Protein AF-A0A645A2D8-F1 (afdb_monomer)

Structure (mmCIF, N/CA/C/O backbone):
data_AF-A0A645A2D8-F1
#
_entry.id   AF-A0A645A2D8-F1
#
loop_
_atom_site.group_PDB
_atom_site.id
_atom_site.type_symbol
_atom_site.label_atom_id
_atom_site.label_alt_id
_atom_site.label_comp_id
_atom_site.label_asym_id
_atom_site.label_entity_id
_atom_site.label_seq_id
_atom_site.pdbx_PDB_ins_code
_atom_site.Cartn_x
_atom_site.Cartn_y
_atom_site.Cartn_z
_atom_site.occupancy
_atom_site.B_iso_or_equiv
_atom_site.auth_seq_id
_atom_site.auth_comp_id
_atom_site.auth_asym_id
_atom_site.auth_atom_id
_atom_site.pdbx_PDB_model_num
ATOM 1 N N . MET A 1 1 ? -3.192 -14.463 -18.559 1.00 44.84 1 MET A N 1
ATOM 2 C CA . MET A 1 1 ? -2.874 -13.301 -19.420 1.00 44.84 1 MET A CA 1
ATOM 3 C C . MET A 1 1 ? -1.659 -12.517 -18.922 1.00 44.84 1 MET A C 1
ATOM 5 O O . MET A 1 1 ? -0.781 -12.287 -19.735 1.00 44.84 1 MET A O 1
ATOM 9 N N . ILE A 1 2 ? -1.518 -12.235 -17.614 1.00 46.34 2 ILE A N 1
ATOM 10 C CA . ILE A 1 2 ? -0.242 -11.776 -17.005 1.00 46.34 2 ILE A CA 1
ATOM 11 C C . ILE A 1 2 ? 0.924 -12.723 -17.374 1.00 46.34 2 ILE A C 1
ATOM 13 O O . ILE A 1 2 ? 1.981 -12.260 -17.781 1.00 46.34 2 ILE A O 1
ATOM 17 N N . ASN A 1 3 ? 0.676 -14.041 -17.409 1.00 49.97 3 ASN A N 1
ATOM 18 C CA . ASN A 1 3 ? 1.654 -15.032 -17.886 1.00 49.97 3 ASN A CA 1
ATOM 19 C C . ASN A 1 3 ? 2.190 -14.779 -19.306 1.00 49.97 3 ASN A C 1
ATOM 21 O O . ASN A 1 3 ? 3.321 -15.153 -19.566 1.00 49.97 3 ASN A O 1
ATOM 25 N N . LYS A 1 4 ? 1.432 -14.133 -20.213 1.00 52.25 4 LYS A N 1
ATOM 26 C CA . LYS A 1 4 ? 1.946 -13.775 -21.550 1.00 52.25 4 LYS A CA 1
ATOM 27 C C . LYS A 1 4 ? 2.931 -12.606 -21.491 1.00 52.25 4 LYS A C 1
ATOM 29 O O . LYS A 1 4 ? 3.876 -12.600 -22.264 1.00 52.25 4 LYS A O 1
ATOM 34 N N . LEU A 1 5 ? 2.742 -11.648 -20.577 1.00 55.31 5 LEU A N 1
ATOM 35 C CA . LEU A 1 5 ? 3.694 -10.544 -20.376 1.00 55.31 5 LEU A CA 1
ATOM 36 C C . LEU A 1 5 ? 5.009 -11.045 -19.759 1.00 55.31 5 LEU A C 1
ATOM 38 O O . LEU A 1 5 ? 6.066 -10.494 -20.040 1.00 55.31 5 LEU A O 1
ATOM 42 N N . TYR A 1 6 ? 4.958 -12.116 -18.965 1.00 61.41 6 TYR A N 1
ATOM 43 C CA . TYR A 1 6 ? 6.145 -12.765 -18.399 1.00 61.41 6 TYR A CA 1
ATOM 44 C C . TYR A 1 6 ? 6.997 -13.550 -19.405 1.00 61.41 6 TYR A C 1
ATOM 46 O O . TYR A 1 6 ? 8.081 -13.988 -19.037 1.00 61.41 6 TYR A O 1
ATOM 54 N N . LEU A 1 7 ? 6.549 -13.711 -20.655 1.00 64.19 7 LEU A N 1
ATOM 55 C CA . LEU A 1 7 ? 7.318 -14.413 -21.692 1.00 64.19 7 LEU A CA 1
ATOM 56 C C . LEU A 1 7 ? 8.460 -13.571 -22.279 1.00 64.19 7 LEU A C 1
ATOM 58 O O . LEU A 1 7 ? 9.310 -14.108 -22.989 1.00 64.19 7 LEU A O 1
ATOM 62 N N . GLU A 1 8 ? 8.488 -12.268 -22.001 1.00 72.25 8 GLU A N 1
ATOM 63 C CA . GLU A 1 8 ? 9.592 -11.405 -22.414 1.00 72.25 8 GLU A CA 1
ATOM 64 C C . GLU A 1 8 ? 10.896 -11.855 -21.726 1.00 72.25 8 GLU A C 1
ATOM 66 O O . GLU A 1 8 ? 10.916 -12.200 -20.548 1.00 72.25 8 GLU A O 1
ATOM 71 N N . LYS A 1 9 ? 12.012 -11.908 -22.461 1.00 68.88 9 LYS A N 1
ATOM 72 C CA . LYS A 1 9 ? 13.288 -12.422 -21.915 1.00 68.88 9 LYS A CA 1
ATOM 73 C C . LYS A 1 9 ? 14.095 -11.365 -21.159 1.00 68.88 9 LYS A C 1
ATOM 75 O O . LYS A 1 9 ? 14.997 -11.708 -20.391 1.00 68.88 9 LYS A O 1
ATOM 80 N N . ASP A 1 10 ? 13.782 -10.089 -21.359 1.00 78.62 10 ASP A N 1
ATOM 81 C CA . ASP A 1 10 ? 14.463 -8.963 -20.728 1.00 78.62 10 ASP A CA 1
ATOM 82 C C . ASP A 1 10 ? 13.472 -7.921 -20.189 1.00 78.62 10 ASP A C 1
ATOM 84 O O . ASP A 1 10 ? 12.355 -7.750 -20.688 1.00 78.62 10 ASP A O 1
ATOM 88 N N . PHE A 1 11 ? 13.895 -7.196 -19.150 1.00 77.12 11 PHE A N 1
ATOM 89 C CA . PHE A 1 11 ? 13.027 -6.260 -18.441 1.00 77.12 11 PHE A CA 1
ATOM 90 C C . PHE A 1 11 ? 12.596 -5.066 -19.304 1.00 77.12 11 PHE A C 1
ATOM 92 O O . PHE A 1 11 ? 11.517 -4.510 -19.096 1.00 77.12 11 PHE A O 1
ATOM 99 N N . LYS A 1 12 ? 13.406 -4.649 -20.286 1.00 79.31 12 LYS A N 1
ATOM 100 C CA . LYS A 1 12 ? 13.093 -3.493 -21.136 1.00 79.31 12 LYS A CA 1
ATOM 101 C C . LYS A 1 12 ? 11.973 -3.840 -22.116 1.00 79.31 12 LYS A C 1
ATOM 103 O O . LYS A 1 12 ? 11.037 -3.048 -22.269 1.00 79.31 12 LYS A O 1
ATOM 108 N N . SER A 1 13 ? 12.030 -5.026 -22.713 1.00 75.38 13 SER A N 1
ATOM 109 C CA . SER A 1 13 ? 10.965 -5.583 -23.552 1.00 75.38 13 SER A CA 1
ATOM 110 C C . SER A 1 13 ? 9.685 -5.786 -22.745 1.00 75.38 13 SER A C 1
ATOM 112 O O . SER A 1 13 ? 8.630 -5.289 -23.148 1.00 75.38 13 SER A O 1
ATOM 114 N N . TYR A 1 14 ? 9.793 -6.335 -21.527 1.00 73.75 14 TYR A N 1
ATOM 115 C CA . TYR A 1 14 ? 8.677 -6.400 -20.579 1.00 73.75 14 TYR A CA 1
ATOM 116 C C . TYR A 1 14 ? 8.056 -5.029 -20.305 1.00 73.75 14 TYR A C 1
ATOM 118 O O . TYR A 1 14 ? 6.837 -4.878 -20.375 1.00 73.75 14 TYR A O 1
ATOM 126 N N . LEU A 1 15 ? 8.860 -4.004 -20.009 1.00 73.88 15 LEU A N 1
ATOM 127 C CA . LEU A 1 15 ? 8.353 -2.658 -19.734 1.00 73.88 15 LEU A CA 1
ATOM 128 C C . LEU A 1 15 ? 7.634 -2.060 -20.946 1.00 73.88 15 LEU A C 1
ATOM 130 O O . LEU A 1 15 ? 6.610 -1.395 -20.780 1.00 73.88 15 LEU A O 1
ATOM 134 N N . LYS A 1 16 ? 8.150 -2.284 -22.159 1.00 76.50 16 LYS A N 1
ATOM 135 C CA . LYS A 1 16 ? 7.519 -1.822 -23.402 1.00 76.50 16 LYS A CA 1
ATOM 136 C C . LYS A 1 16 ? 6.178 -2.524 -23.623 1.00 76.50 16 LYS A C 1
ATOM 138 O O . LYS A 1 16 ? 5.172 -1.842 -23.823 1.00 76.50 16 LYS A O 1
ATOM 143 N N . ALA A 1 17 ? 6.147 -3.852 -23.512 1.00 66.88 17 ALA A N 1
ATOM 144 C CA . ALA A 1 17 ? 4.932 -4.657 -23.625 1.00 66.88 17 ALA A CA 1
ATOM 145 C C . ALA A 1 17 ? 3.901 -4.286 -22.547 1.00 66.88 17 ALA A C 1
ATOM 147 O O . ALA A 1 17 ? 2.728 -4.079 -22.848 1.00 66.88 17 ALA A O 1
ATOM 148 N N . SER A 1 18 ? 4.352 -4.091 -21.307 1.00 62.19 18 SER A N 1
ATOM 149 C CA . SER A 1 18 ? 3.515 -3.682 -20.178 1.00 62.19 18 SER A CA 1
ATOM 150 C C . SER A 1 18 ? 2.940 -2.286 -20.364 1.00 62.19 18 SER A C 1
ATOM 152 O O . SER A 1 18 ? 1.773 -2.079 -20.070 1.00 62.19 18 SER A O 1
ATOM 154 N N . LYS A 1 19 ? 3.709 -1.318 -20.880 1.00 65.38 19 LYS A N 1
ATOM 155 C CA . LYS A 1 19 ? 3.187 0.023 -21.199 1.00 65.38 19 LYS 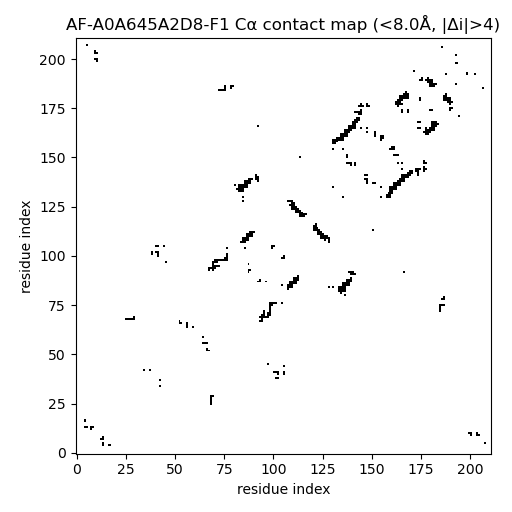A CA 1
ATOM 156 C C . LYS A 1 19 ? 2.146 -0.024 -22.312 1.00 65.38 19 LYS A C 1
ATOM 158 O O . LYS A 1 19 ? 1.113 0.627 -22.193 1.00 65.38 19 LYS A O 1
ATOM 163 N N . LEU A 1 20 ? 2.402 -0.795 -23.370 1.00 64.62 20 LEU A N 1
ATOM 164 C CA . LEU A 1 20 ? 1.441 -1.004 -24.456 1.00 64.62 20 LEU A CA 1
ATOM 165 C C . LEU A 1 20 ? 0.155 -1.646 -23.932 1.00 64.62 20 LEU A C 1
ATOM 167 O O . LEU A 1 20 ? -0.933 -1.196 -24.273 1.00 64.62 20 LEU A O 1
ATOM 171 N N . TYR A 1 21 ? 0.277 -2.652 -23.069 1.00 56.22 21 TYR A N 1
ATOM 172 C CA . TYR A 1 21 ? -0.860 -3.306 -22.435 1.00 56.22 21 TYR A CA 1
ATOM 173 C C . TYR A 1 21 ? -1.610 -2.365 -21.489 1.00 56.22 21 TYR A C 1
ATOM 175 O O . TYR A 1 21 ? -2.812 -2.209 -21.637 1.00 56.22 21 TYR A O 1
ATOM 183 N N . LEU A 1 22 ? -0.913 -1.674 -20.583 1.00 51.97 22 LEU A N 1
ATOM 184 C CA . LEU A 1 22 ? -1.513 -0.704 -19.664 1.00 51.97 22 LEU A CA 1
ATOM 185 C C . LEU A 1 22 ? -2.234 0.416 -20.408 1.00 51.97 22 LEU A C 1
ATOM 187 O O . LEU A 1 22 ? -3.272 0.863 -19.948 1.00 51.97 22 LEU A O 1
ATOM 191 N N . ASN A 1 23 ? -1.721 0.864 -21.556 1.00 54.22 23 ASN A N 1
ATOM 192 C CA . ASN A 1 23 ? -2.428 1.820 -22.405 1.00 54.22 23 ASN A CA 1
ATOM 193 C C . ASN A 1 23 ? -3.694 1.226 -23.032 1.00 54.22 23 ASN A C 1
ATOM 195 O O . ASN A 1 23 ? -4.664 1.951 -23.178 1.00 54.22 23 ASN A O 1
ATOM 199 N N . LYS A 1 24 ? -3.711 -0.073 -23.351 1.00 50.53 24 LYS A N 1
ATOM 200 C CA . LYS A 1 24 ? -4.906 -0.778 -23.845 1.00 50.53 24 LYS A CA 1
ATOM 201 C C . LYS A 1 24 ? -5.922 -1.089 -22.743 1.00 50.53 24 LYS A C 1
ATOM 203 O O . LYS A 1 24 ? -7.105 -1.187 -23.028 1.00 50.53 24 LYS A O 1
ATOM 208 N N . THR A 1 25 ? -5.476 -1.266 -21.499 1.00 39.72 25 THR A N 1
ATOM 209 C CA . THR A 1 25 ? -6.353 -1.551 -20.349 1.00 39.72 25 THR A CA 1
ATOM 210 C C . THR A 1 25 ? -6.707 -0.318 -19.528 1.00 39.72 25 THR A C 1
ATOM 212 O O . THR A 1 25 ? -7.464 -0.420 -18.570 1.00 39.72 25 THR A O 1
ATOM 215 N N . ARG A 1 26 ? -6.159 0.847 -19.887 1.00 39.91 26 ARG A N 1
ATOM 216 C CA . ARG A 1 26 ? -6.446 2.154 -19.279 1.00 39.91 26 ARG A CA 1
ATOM 217 C C . ARG A 1 26 ? -7.867 2.654 -19.542 1.00 39.91 26 ARG A C 1
ATOM 219 O O . ARG A 1 26 ? -8.215 3.695 -19.005 1.00 39.91 26 ARG A O 1
ATOM 226 N N . ASP A 1 27 ? -8.661 1.915 -20.308 1.00 44.00 27 ASP A N 1
ATOM 227 C CA . ASP A 1 27 ? -10.041 2.258 -20.649 1.00 44.00 27 ASP A CA 1
ATOM 228 C C . ASP A 1 27 ? -11.013 1.098 -20.331 1.00 44.00 27 ASP A C 1
ATOM 230 O O . ASP A 1 27 ? -12.058 0.974 -20.962 1.00 44.00 27 ASP A O 1
ATOM 234 N N . ILE A 1 28 ? -10.674 0.212 -19.379 1.00 39.59 28 ILE A N 1
ATOM 235 C CA . ILE A 1 28 ? -11.563 -0.887 -18.964 1.00 39.59 28 ILE A CA 1
ATOM 236 C C . ILE A 1 28 ? -12.245 -0.518 -17.636 1.00 39.59 28 ILE A C 1
ATOM 238 O O . ILE A 1 28 ? -11.598 -0.608 -16.590 1.00 39.59 28 ILE A O 1
ATOM 242 N N . PRO A 1 29 ? -13.537 -0.141 -17.647 1.00 47.44 29 PRO A N 1
ATOM 243 C CA . PRO A 1 29 ? -14.253 0.248 -16.436 1.00 47.44 29 PRO A CA 1
ATOM 244 C C . PRO A 1 29 ? -14.353 -0.904 -15.423 1.00 47.44 29 PRO A C 1
ATOM 246 O O . PRO A 1 29 ? -14.437 -2.084 -15.791 1.00 47.44 29 PRO A O 1
ATOM 249 N N . THR A 1 30 ? -14.409 -0.565 -14.129 1.00 46.00 30 THR A N 1
ATOM 250 C CA . THR A 1 30 ? -14.535 -1.527 -13.010 1.00 46.00 30 THR A CA 1
ATOM 251 C C . THR A 1 30 ? -15.781 -2.407 -13.111 1.00 46.00 30 THR A C 1
ATOM 253 O O . THR A 1 30 ? -15.798 -3.516 -12.578 1.00 46.00 30 THR A O 1
ATOM 256 N N . SER A 1 31 ? -16.776 -1.966 -13.887 1.00 50.25 31 SER A N 1
ATOM 257 C CA . SER A 1 31 ? -17.944 -2.745 -14.325 1.00 50.25 31 SER A CA 1
ATOM 258 C C . SER A 1 31 ? -17.620 -4.129 -14.911 1.00 50.25 31 SER A C 1
ATOM 260 O O . SER A 1 31 ? -18.465 -5.017 -14.882 1.00 50.25 31 SER A O 1
ATOM 262 N N . THR A 1 32 ? -16.399 -4.344 -15.407 1.00 48.97 32 THR A N 1
ATOM 263 C CA . THR A 1 32 ? -15.945 -5.637 -15.945 1.00 48.97 32 THR A CA 1
ATOM 264 C C . THR A 1 32 ? -15.512 -6.653 -14.883 1.00 48.97 32 THR A C 1
ATOM 266 O O . THR A 1 32 ? -15.284 -7.822 -15.207 1.00 48.97 32 THR A O 1
ATOM 269 N N . ILE A 1 33 ? -15.395 -6.250 -13.612 1.00 56.34 33 ILE A N 1
ATOM 270 C CA . ILE A 1 33 ? -15.140 -7.182 -12.510 1.00 56.34 33 ILE A CA 1
ATOM 271 C C . ILE A 1 33 ? -16.399 -8.033 -12.328 1.00 56.34 33 ILE A C 1
ATOM 273 O O . ILE A 1 33 ? -17.462 -7.517 -11.999 1.00 56.34 33 ILE A O 1
ATOM 277 N N . ASN A 1 34 ? -16.284 -9.349 -12.525 1.00 54.34 34 ASN A N 1
ATOM 278 C CA . ASN A 1 34 ? -17.392 -10.275 -12.301 1.00 54.34 34 ASN A CA 1
ATOM 279 C C . ASN A 1 34 ? -17.775 -10.285 -10.807 1.00 54.34 34 ASN A C 1
ATOM 281 O O . ASN A 1 34 ? -17.115 -10.935 -9.993 1.00 54.34 34 ASN A O 1
ATOM 285 N N . LYS A 1 35 ? -18.827 -9.535 -10.457 1.00 61.22 35 LYS A N 1
ATOM 286 C CA . LYS A 1 35 ? -19.300 -9.338 -9.077 1.00 61.22 35 LYS A CA 1
ATOM 287 C C . LYS A 1 35 ? -19.966 -10.586 -8.480 1.00 61.22 35 LYS A C 1
ATOM 289 O O . LYS A 1 35 ? -20.071 -10.677 -7.262 1.00 61.22 35 LYS A O 1
ATOM 294 N N . ASN A 1 36 ? -20.339 -11.572 -9.301 1.00 52.88 36 ASN A N 1
ATOM 295 C CA . ASN A 1 36 ? -21.209 -12.687 -8.897 1.00 52.88 36 ASN A CA 1
ATOM 296 C C . ASN A 1 36 ? -20.581 -13.661 -7.881 1.00 52.88 36 ASN A C 1
ATOM 298 O O . ASN A 1 36 ? -21.304 -14.432 -7.266 1.00 52.88 36 ASN A O 1
ATOM 302 N N . ASN A 1 37 ? -19.258 -13.618 -7.680 1.00 60.84 37 ASN A N 1
ATOM 303 C CA . ASN A 1 37 ? -18.533 -14.507 -6.758 1.00 60.84 37 ASN A CA 1
ATOM 304 C C . ASN A 1 37 ? -17.802 -13.759 -5.626 1.00 60.84 37 ASN A C 1
ATOM 306 O O . ASN A 1 37 ? -16.926 -14.327 -4.969 1.00 60.84 37 ASN A O 1
ATOM 310 N N . ILE A 1 38 ? -18.104 -12.476 -5.419 1.00 70.88 38 ILE A N 1
ATOM 311 C CA . ILE A 1 38 ? -17.451 -11.646 -4.402 1.00 70.88 38 ILE A CA 1
ATOM 312 C C . ILE A 1 38 ? -18.349 -11.572 -3.164 1.00 70.88 38 ILE A C 1
ATOM 314 O O . ILE A 1 38 ? -19.559 -11.412 -3.266 1.00 70.88 38 ILE A O 1
ATOM 318 N N . ASP A 1 39 ? -17.743 -11.687 -1.983 1.00 81.44 39 ASP A N 1
ATOM 319 C CA . ASP A 1 39 ? -18.435 -11.510 -0.705 1.00 81.44 39 ASP A CA 1
ATOM 320 C C . ASP A 1 39 ? -19.123 -10.138 -0.623 1.00 81.44 39 ASP A C 1
ATOM 322 O O . ASP A 1 39 ? -18.507 -9.120 -0.952 1.00 81.44 39 ASP A O 1
ATOM 326 N N . THR A 1 40 ? -20.365 -10.089 -0.135 1.00 83.88 40 THR A N 1
ATOM 327 C CA . THR A 1 40 ? -21.163 -8.856 -0.036 1.00 83.88 40 THR A CA 1
ATOM 328 C C . THR A 1 40 ? -20.433 -7.740 0.712 1.00 83.88 40 THR A C 1
ATOM 330 O O . THR A 1 40 ? -20.498 -6.580 0.316 1.00 83.88 40 THR A O 1
ATOM 333 N N . SER A 1 41 ? -19.660 -8.064 1.753 1.00 84.50 41 SER A N 1
ATOM 334 C CA . SER A 1 41 ? -18.911 -7.055 2.515 1.00 84.50 41 SER A CA 1
ATOM 335 C C . SER A 1 41 ? -17.755 -6.463 1.705 1.00 84.50 41 SER A C 1
ATOM 337 O O . SER A 1 41 ? -17.450 -5.274 1.817 1.00 84.50 41 SER A O 1
ATOM 339 N N . CYS A 1 42 ? -17.130 -7.282 0.855 1.00 84.50 42 CYS A N 1
ATOM 340 C CA . CYS A 1 42 ? -16.108 -6.829 -0.085 1.00 84.50 42 CYS A CA 1
ATOM 341 C C . CYS A 1 42 ? -16.724 -5.949 -1.181 1.00 84.50 42 CYS A C 1
ATOM 343 O O . CYS A 1 42 ? -16.155 -4.906 -1.494 1.00 84.50 42 CYS A O 1
ATOM 345 N N . LEU A 1 43 ? -17.891 -6.329 -1.718 1.00 81.81 43 LEU A N 1
ATOM 346 C CA . LEU A 1 43 ? -18.633 -5.526 -2.698 1.00 81.81 43 LEU A CA 1
ATOM 347 C C . LEU A 1 43 ? -19.007 -4.153 -2.131 1.00 81.81 43 LEU A C 1
ATOM 349 O O . LEU A 1 43 ? -18.671 -3.140 -2.735 1.00 81.81 43 LEU A O 1
ATOM 353 N N . ASN A 1 44 ? -19.569 -4.110 -0.922 1.00 85.06 44 ASN A N 1
ATOM 354 C CA . ASN A 1 44 ? -19.927 -2.860 -0.247 1.00 85.06 44 ASN A CA 1
ATOM 355 C C . ASN A 1 44 ? -18.719 -1.928 -0.054 1.00 85.06 44 ASN A C 1
ATOM 357 O O . ASN A 1 44 ? -18.840 -0.706 -0.142 1.00 85.06 44 ASN A O 1
ATOM 361 N N . LEU A 1 45 ? -17.539 -2.483 0.245 1.00 87.06 45 LEU A N 1
ATOM 362 C CA . LEU A 1 45 ? -16.315 -1.689 0.344 1.00 87.06 45 LEU A CA 1
ATOM 363 C C . LEU A 1 45 ? -15.872 -1.158 -1.024 1.00 87.06 45 LEU A C 1
ATOM 365 O O . LEU A 1 45 ? -15.483 0.004 -1.118 1.00 87.06 45 LEU A O 1
ATOM 369 N N . ILE A 1 46 ? -15.928 -1.991 -2.065 1.00 83.31 46 ILE A N 1
ATOM 370 C CA . ILE A 1 46 ? -15.595 -1.583 -3.435 1.00 83.31 46 ILE A CA 1
ATOM 371 C C . ILE A 1 46 ? -16.505 -0.432 -3.872 1.00 83.31 46 ILE A C 1
ATOM 373 O O . ILE A 1 46 ? -15.993 0.583 -4.327 1.00 83.31 46 ILE A O 1
ATOM 377 N N . GLU A 1 47 ? -17.812 -0.527 -3.636 1.00 83.19 47 GLU A N 1
ATOM 378 C CA . GLU A 1 47 ? -18.774 0.530 -3.972 1.00 83.19 47 GLU A CA 1
ATOM 379 C C . GLU A 1 47 ? -18.493 1.838 -3.219 1.00 83.19 47 GLU A C 1
ATOM 381 O O . GLU A 1 47 ? -18.497 2.915 -3.814 1.00 83.19 47 GLU A O 1
ATOM 386 N N . LYS A 1 48 ? -18.155 1.772 -1.921 1.00 85.25 48 LYS A N 1
ATOM 387 C CA . LYS A 1 48 ? -17.735 2.960 -1.151 1.00 85.25 48 LYS A CA 1
ATOM 388 C C . LYS A 1 48 ? -16.495 3.629 -1.740 1.00 85.25 48 LYS A C 1
ATOM 390 O O . LYS A 1 48 ? -16.404 4.856 -1.747 1.00 85.25 48 LYS A O 1
ATOM 395 N N . LEU A 1 49 ? -15.532 2.835 -2.206 1.00 82.56 49 LEU A N 1
ATOM 396 C CA . LEU A 1 49 ? -14.352 3.358 -2.883 1.00 82.56 49 LEU A CA 1
ATOM 397 C C . LEU A 1 49 ? -14.750 3.970 -4.236 1.00 82.56 49 LEU A C 1
ATOM 399 O O . LEU A 1 49 ? -14.405 5.111 -4.502 1.00 82.56 49 LEU A O 1
ATOM 403 N N . GLU A 1 50 ? -15.556 3.299 -5.054 1.00 78.38 50 GLU A N 1
ATOM 404 C CA . GLU A 1 50 ? -16.024 3.849 -6.335 1.00 78.38 50 GLU A CA 1
ATOM 405 C C . GLU A 1 50 ? -16.735 5.205 -6.173 1.00 78.38 50 GLU A C 1
ATOM 407 O O . GLU A 1 50 ? -16.420 6.149 -6.898 1.00 78.38 50 GLU A O 1
ATOM 412 N N . LEU A 1 51 ? -17.598 5.357 -5.165 1.00 80.19 51 LEU A N 1
ATOM 413 C CA . LEU A 1 51 ? -18.246 6.637 -4.849 1.00 80.19 51 LEU A CA 1
ATOM 414 C C . LEU A 1 51 ? -17.244 7.723 -4.429 1.00 80.19 51 LEU A C 1
ATOM 416 O O . LEU A 1 51 ? -17.345 8.874 -4.859 1.00 80.19 51 LEU A O 1
ATOM 420 N N . LEU A 1 52 ? -16.245 7.367 -3.615 1.00 78.44 52 LEU A N 1
ATOM 421 C CA . LEU A 1 52 ? -15.170 8.290 -3.244 1.00 78.44 52 LEU A CA 1
ATOM 422 C C . LEU A 1 52 ? -14.375 8.734 -4.482 1.00 78.44 52 LEU A C 1
ATOM 424 O O . LEU A 1 52 ? -14.068 9.916 -4.622 1.00 78.44 52 LEU A O 1
ATOM 428 N N . ASN A 1 53 ? -14.081 7.811 -5.399 1.00 73.19 53 ASN A N 1
ATOM 429 C CA . ASN A 1 53 ? -13.40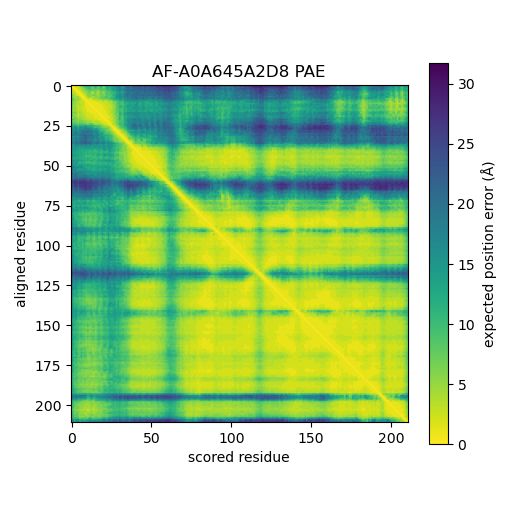1 8.102 -6.658 1.00 73.19 53 ASN A CA 1
ATOM 430 C C . ASN A 1 53 ? -14.213 9.072 -7.529 1.00 73.19 53 ASN A C 1
ATOM 432 O O . ASN A 1 53 ? -13.672 10.065 -8.010 1.00 73.19 53 ASN A O 1
ATOM 436 N N . GLN A 1 54 ? -15.519 8.831 -7.678 1.00 71.81 54 GLN A N 1
ATOM 437 C CA . GLN A 1 54 ? -16.422 9.716 -8.420 1.00 71.81 54 GLN A CA 1
ATOM 438 C C . GLN A 1 54 ? -16.454 11.128 -7.826 1.00 71.81 54 GLN A C 1
ATOM 440 O O . GLN A 1 54 ? -16.366 12.103 -8.570 1.00 71.81 54 GLN A O 1
ATOM 445 N N . SER A 1 55 ? -16.501 11.246 -6.495 1.00 70.62 55 SER A N 1
ATOM 446 C CA . SER A 1 55 ? -16.440 12.538 -5.798 1.00 70.62 55 SER A CA 1
ATOM 447 C C . SER A 1 55 ? -15.117 13.277 -6.043 1.00 70.62 55 SER A C 1
ATOM 449 O O . SER A 1 55 ? -15.107 14.486 -6.276 1.00 70.62 55 SER A O 1
ATOM 451 N N . ILE A 1 56 ? -13.988 12.558 -6.058 1.00 67.31 56 ILE A N 1
ATOM 452 C CA . ILE A 1 56 ? -12.678 13.142 -6.382 1.00 67.31 56 ILE A CA 1
ATOM 453 C C . ILE A 1 56 ? -12.651 13.632 -7.835 1.00 67.31 56 ILE A C 1
ATOM 455 O O . ILE A 1 56 ? -12.145 14.723 -8.097 1.00 67.31 56 ILE A O 1
ATOM 459 N N . VAL A 1 57 ? -13.176 12.850 -8.781 1.00 64.50 57 VAL A N 1
ATOM 460 C CA . VAL A 1 57 ? -13.220 13.224 -10.204 1.00 64.50 57 VAL A CA 1
ATOM 461 C C . VAL A 1 57 ? -14.115 14.448 -10.419 1.00 64.50 57 VAL A C 1
ATOM 463 O O . VAL A 1 57 ? -13.691 15.387 -11.091 1.00 64.50 57 VAL A O 1
ATOM 466 N N . SER A 1 58 ? -15.301 14.494 -9.803 1.00 61.81 58 SER A N 1
ATOM 467 C CA . SER A 1 58 ? -16.235 15.619 -9.944 1.00 61.81 58 SER A CA 1
ATOM 468 C C . SER A 1 58 ? -15.699 16.924 -9.344 1.00 61.81 58 SER A C 1
ATOM 470 O O . SER A 1 58 ? -15.825 17.976 -9.963 1.00 61.81 58 SER A O 1
ATOM 472 N N . HIS A 1 59 ? -15.005 16.876 -8.202 1.00 60.03 59 HIS A N 1
ATOM 473 C CA . HIS A 1 59 ? -14.352 18.064 -7.630 1.00 60.03 59 HIS A CA 1
ATOM 474 C C . HIS A 1 59 ? -13.162 18.563 -8.466 1.00 60.03 59 HIS A C 1
ATOM 476 O O . HIS A 1 59 ? -12.784 19.728 -8.375 1.00 60.03 59 HIS A O 1
ATOM 482 N N . ASN A 1 60 ? -12.559 17.700 -9.287 1.00 54.53 60 ASN A N 1
ATOM 483 C CA . ASN A 1 60 ? -11.398 18.028 -10.114 1.00 54.53 60 ASN A CA 1
ATOM 484 C C . ASN A 1 60 ? -11.753 18.374 -11.572 1.00 54.53 60 ASN A C 1
ATOM 486 O O . ASN A 1 60 ? -10.826 18.479 -12.373 1.00 54.53 60 ASN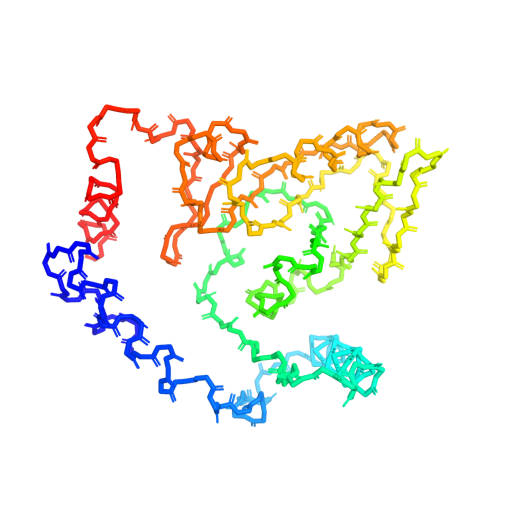 A O 1
ATOM 490 N N . MET A 1 61 ? -13.032 18.592 -11.919 1.00 45.62 61 MET A N 1
ATOM 491 C CA . MET A 1 61 ? -13.530 18.833 -13.293 1.00 45.62 61 MET A CA 1
ATOM 492 C C . MET A 1 61 ? -12.866 20.005 -14.056 1.00 45.62 61 MET A C 1
ATOM 494 O O . MET A 1 61 ? -12.983 20.067 -15.275 1.00 45.62 61 MET A O 1
ATOM 498 N N . ASN A 1 62 ? -12.093 20.881 -13.397 1.00 45.81 62 ASN A N 1
ATOM 499 C CA . ASN A 1 62 ? -11.241 21.894 -14.055 1.00 45.81 62 ASN A CA 1
ATOM 500 C C . ASN A 1 62 ? -9.853 21.373 -14.488 1.00 45.81 62 ASN A C 1
ATOM 502 O O . ASN A 1 62 ? -9.040 22.108 -15.043 1.00 45.81 62 ASN A O 1
ATOM 506 N N . SER A 1 63 ? -9.552 20.105 -14.227 1.00 46.34 63 SER A N 1
ATOM 507 C CA . SER A 1 63 ? -8.333 19.421 -14.642 1.00 46.34 63 SER A CA 1
ATOM 508 C C . SER A 1 63 ? -8.743 18.130 -15.345 1.00 46.34 63 SER A C 1
ATOM 510 O O . SER A 1 63 ? -9.574 17.404 -14.820 1.00 46.34 63 SER A O 1
ATOM 512 N N . ASN A 1 64 ? -8.179 17.826 -16.518 1.00 43.59 64 ASN A N 1
ATOM 513 C CA . ASN A 1 64 ? -8.447 16.622 -17.331 1.00 43.59 64 ASN A CA 1
ATOM 514 C C . ASN A 1 64 ? -8.060 15.285 -16.633 1.00 43.59 64 ASN A C 1
ATOM 516 O O . ASN A 1 64 ? -7.380 14.434 -17.213 1.00 43.59 64 ASN A O 1
ATOM 520 N N . LYS A 1 65 ? -8.411 15.091 -15.358 1.00 43.94 65 LYS A N 1
ATOM 521 C CA . LYS A 1 65 ? -8.105 13.906 -14.561 1.00 43.94 65 LYS A CA 1
ATOM 522 C C . LYS A 1 65 ? -9.185 12.854 -14.798 1.00 43.94 65 LYS A C 1
ATOM 524 O O . LYS A 1 65 ? -10.328 13.003 -14.385 1.00 43.94 65 LYS A O 1
ATOM 529 N N . LYS A 1 66 ? -8.777 11.794 -15.495 1.00 48.88 66 LYS A N 1
ATOM 530 C CA . LYS A 1 66 ? -9.588 10.614 -15.814 1.00 48.88 66 LYS A CA 1
ATOM 531 C C . LYS A 1 66 ? -9.948 9.808 -14.559 1.00 48.88 66 LYS A C 1
ATOM 533 O O . LYS A 1 66 ? -9.201 9.821 -13.581 1.00 48.88 66 LYS A O 1
ATOM 538 N N . GLU A 1 67 ? -11.050 9.065 -14.650 1.00 51.41 67 GLU A N 1
ATOM 539 C CA . GLU A 1 67 ? -11.473 8.033 -13.697 1.00 51.41 67 GLU A CA 1
ATOM 540 C C . GLU A 1 67 ? -10.299 7.121 -13.292 1.00 51.41 67 GLU A C 1
ATOM 542 O O . GLU A 1 67 ? -9.515 6.667 -14.134 1.00 51.41 67 GLU A O 1
ATOM 547 N N . ILE A 1 68 ? -10.135 6.872 -11.987 1.00 51.94 68 ILE A N 1
ATOM 548 C CA . ILE A 1 68 ? -9.069 5.988 -11.504 1.00 51.94 68 ILE A CA 1
ATOM 549 C C . ILE A 1 68 ? -9.444 4.528 -11.787 1.00 51.94 68 ILE A C 1
ATOM 551 O O . ILE A 1 68 ? -10.241 3.938 -11.062 1.00 51.94 68 ILE A O 1
ATOM 555 N N . ASN A 1 69 ? -8.819 3.922 -12.800 1.00 56.03 69 ASN A N 1
ATOM 556 C CA . ASN A 1 69 ? -8.958 2.488 -13.059 1.00 56.03 69 ASN A CA 1
ATOM 557 C C . ASN A 1 69 ? -8.319 1.658 -11.947 1.00 56.03 69 ASN A C 1
ATOM 559 O O . ASN A 1 69 ? -7.108 1.731 -11.706 1.00 56.03 69 ASN A O 1
ATOM 563 N N . LEU A 1 70 ? -9.131 0.819 -11.314 1.00 59.56 70 LEU A N 1
ATOM 564 C CA . LEU A 1 70 ? -8.678 -0.114 -10.296 1.00 59.56 70 LEU A CA 1
ATOM 565 C C . LEU A 1 70 ? -7.933 -1.275 -10.971 1.00 59.56 70 LEU A C 1
ATOM 567 O O . LEU A 1 70 ? -8.498 -2.065 -11.721 1.00 59.56 70 LEU A O 1
ATOM 571 N N . ASN A 1 71 ? -6.635 -1.373 -10.708 1.00 60.53 71 ASN A N 1
ATOM 572 C CA . ASN A 1 71 ? -5.777 -2.445 -11.188 1.00 60.53 71 ASN A CA 1
ATOM 573 C C . ASN A 1 71 ? -5.789 -3.609 -10.193 1.00 60.53 71 ASN A C 1
ATOM 575 O O . ASN A 1 71 ? -5.722 -3.398 -8.981 1.00 60.53 71 ASN A O 1
ATOM 579 N N . VAL A 1 72 ? -5.794 -4.839 -10.717 1.00 64.25 72 VAL A N 1
ATOM 580 C CA . VAL A 1 72 ? -5.730 -6.069 -9.916 1.00 64.25 72 VAL A CA 1
ATOM 581 C C . VAL A 1 72 ? -4.351 -6.716 -10.030 1.00 64.25 72 VAL A C 1
ATOM 583 O O . VAL A 1 72 ? -3.959 -7.205 -11.090 1.00 64.25 72 VAL A O 1
ATOM 586 N N . ILE A 1 73 ? -3.638 -6.782 -8.909 1.00 70.25 73 ILE A N 1
ATOM 587 C CA . ILE A 1 73 ? -2.436 -7.589 -8.713 1.00 70.25 73 ILE A CA 1
ATOM 588 C C . ILE A 1 73 ? -2.896 -8.925 -8.133 1.00 70.25 73 ILE A C 1
ATOM 590 O O . ILE A 1 73 ? -3.257 -9.024 -6.958 1.00 70.25 73 ILE A O 1
ATOM 594 N N . LYS A 1 74 ? -2.940 -9.962 -8.974 1.00 67.31 74 LYS A N 1
ATOM 595 C CA . LYS A 1 74 ? -3.448 -11.275 -8.561 1.00 67.31 74 LYS A CA 1
ATOM 596 C C . LYS A 1 74 ? -2.653 -11.829 -7.376 1.00 67.31 74 LYS A C 1
ATOM 598 O O . LYS A 1 74 ? -1.434 -11.718 -7.329 1.00 67.31 74 LYS A O 1
ATOM 603 N N . ASN A 1 75 ? -3.360 -12.478 -6.451 1.00 68.06 75 ASN A N 1
ATOM 604 C CA . ASN A 1 75 ? -2.806 -13.216 -5.309 1.00 68.06 75 ASN A CA 1
ATOM 605 C C . ASN A 1 75 ? -1.988 -12.394 -4.297 1.00 68.06 75 ASN A C 1
ATOM 607 O O . ASN A 1 75 ? -1.400 -12.987 -3.390 1.00 68.06 75 ASN A O 1
ATOM 611 N N . ILE A 1 76 ? -1.980 -11.059 -4.382 1.00 79.06 76 ILE A N 1
ATOM 612 C CA . ILE A 1 76 ? -1.168 -10.221 -3.491 1.00 79.06 76 ILE A CA 1
ATOM 613 C C . ILE A 1 76 ? -1.542 -10.417 -2.011 1.00 79.06 76 ILE A C 1
ATOM 615 O O . ILE A 1 76 ? -0.653 -10.567 -1.173 1.00 79.06 76 ILE A O 1
ATOM 619 N N . CYS A 1 77 ? -2.840 -10.548 -1.701 1.00 74.44 77 CYS A N 1
ATOM 620 C CA . CYS A 1 77 ? -3.346 -10.756 -0.339 1.00 74.44 77 CYS A CA 1
ATOM 621 C C . CYS A 1 77 ? -2.769 -11.992 0.355 1.00 74.44 77 CYS A C 1
ATOM 623 O O . CYS A 1 77 ? -2.550 -11.975 1.562 1.00 74.44 77 CYS A O 1
ATOM 625 N N . THR A 1 78 ? -2.514 -13.066 -0.398 1.00 74.50 78 THR A N 1
ATOM 626 C CA . THR A 1 78 ? -2.056 -14.348 0.168 1.00 74.50 78 THR A CA 1
ATOM 627 C C . THR A 1 78 ? -0.616 -14.299 0.678 1.00 74.50 78 THR A C 1
ATOM 629 O O . THR A 1 78 ? -0.195 -15.179 1.421 1.00 74.50 78 THR A O 1
ATOM 632 N N . LYS A 1 79 ? 0.143 -13.269 0.288 1.00 82.31 79 LYS A N 1
ATOM 633 C CA . LYS A 1 79 ? 1.575 -13.125 0.581 1.00 82.31 79 LYS A CA 1
ATOM 634 C C . LYS A 1 79 ? 1.887 -11.900 1.440 1.00 82.31 79 LYS A C 1
ATOM 636 O O . LYS A 1 79 ? 3.057 -11.546 1.587 1.00 82.31 79 LYS A O 1
ATOM 641 N N . LEU A 1 80 ? 0.866 -11.229 1.977 1.00 89.69 80 LEU A N 1
ATOM 642 C CA . LEU A 1 80 ? 1.072 -10.047 2.807 1.00 89.69 80 LEU A CA 1
ATOM 643 C C . LEU A 1 80 ? 1.792 -10.414 4.110 1.00 89.69 80 LEU A C 1
ATOM 645 O O . LEU A 1 80 ? 1.496 -11.454 4.708 1.00 89.69 80 LEU A O 1
ATOM 649 N N . PRO A 1 81 ? 2.695 -9.552 4.605 1.00 91.94 81 PRO A N 1
ATOM 650 C CA . PRO A 1 81 ? 3.200 -9.696 5.963 1.00 91.94 81 PRO A CA 1
ATOM 651 C C . PRO A 1 81 ? 2.037 -9.628 6.961 1.00 91.94 81 PRO A C 1
ATOM 653 O O . PRO A 1 81 ? 1.071 -8.896 6.739 1.00 91.94 81 PRO A O 1
ATOM 656 N N . LYS A 1 82 ? 2.124 -10.377 8.071 1.00 93.62 82 LYS A N 1
ATOM 657 C CA . LYS A 1 82 ? 1.085 -10.378 9.117 1.00 93.62 82 LYS A CA 1
ATOM 658 C C . LYS A 1 82 ? 0.814 -8.949 9.597 1.00 93.62 82 LYS A C 1
ATOM 660 O O . LYS A 1 82 ? 1.730 -8.276 10.066 1.00 93.62 82 LYS A O 1
ATOM 665 N N . ASN A 1 83 ? -0.441 -8.527 9.500 1.00 96.38 83 ASN A N 1
ATOM 666 C CA . ASN A 1 83 ? -0.887 -7.186 9.849 1.00 96.38 83 ASN A CA 1
ATOM 667 C C . ASN A 1 83 ? -2.326 -7.198 10.388 1.00 96.38 83 ASN A C 1
ATOM 669 O O . ASN A 1 83 ? -3.121 -8.097 10.081 1.00 96.38 83 ASN A O 1
ATOM 673 N N . ASP A 1 84 ? -2.625 -6.168 11.172 1.00 97.75 84 ASP A N 1
ATOM 674 C CA . ASP A 1 84 ? -3.938 -5.901 11.755 1.00 97.75 84 ASP A CA 1
ATOM 675 C C . ASP A 1 84 ? -4.679 -4.800 10.984 1.00 97.75 84 ASP A C 1
ATOM 677 O O . ASP A 1 84 ? -5.903 -4.818 10.912 1.00 97.75 84 ASP A O 1
ATOM 681 N N . VAL A 1 85 ? -3.937 -3.850 10.401 1.00 98.06 85 VAL A N 1
ATOM 682 C CA . VAL A 1 85 ? -4.469 -2.709 9.645 1.00 98.06 85 VAL A CA 1
ATOM 683 C C . VAL A 1 85 ? -3.674 -2.545 8.350 1.00 98.06 85 VAL A C 1
ATOM 685 O O . VAL A 1 85 ? -2.442 -2.571 8.378 1.00 98.06 85 VAL A O 1
ATOM 688 N N . LEU A 1 86 ? -4.368 -2.332 7.229 1.00 97.44 86 LEU A N 1
ATOM 689 C CA . LEU A 1 86 ? -3.774 -1.915 5.959 1.00 97.44 86 LEU A CA 1
ATOM 690 C C . LEU A 1 86 ? -4.014 -0.416 5.770 1.00 97.44 86 LEU A C 1
ATOM 692 O O . LEU A 1 86 ? -5.156 0.013 5.630 1.00 97.44 86 LEU A O 1
ATOM 696 N N . ILE A 1 87 ? -2.943 0.370 5.743 1.00 96.62 87 ILE A N 1
ATOM 697 C CA . ILE A 1 87 ? -2.988 1.825 5.595 1.00 96.62 87 ILE A CA 1
ATOM 698 C C . ILE A 1 87 ? -2.518 2.185 4.188 1.00 96.62 87 ILE A C 1
ATOM 700 O O . ILE A 1 87 ? -1.331 2.081 3.881 1.00 96.62 87 ILE A O 1
ATOM 704 N N . PHE A 1 88 ? -3.444 2.620 3.338 1.00 93.56 88 PHE A N 1
ATOM 705 C CA . PHE A 1 88 ? -3.144 3.086 1.985 1.00 93.56 88 PHE A CA 1
ATOM 706 C C . PHE A 1 88 ? -2.951 4.598 1.965 1.00 93.56 88 PHE A C 1
ATOM 708 O O . PHE A 1 88 ? -3.772 5.339 2.512 1.00 93.56 88 PHE A O 1
ATOM 715 N N . ILE A 1 89 ? -1.901 5.044 1.275 1.00 90.69 89 ILE A N 1
ATOM 716 C CA . ILE A 1 89 ? -1.655 6.459 0.983 1.00 90.69 89 ILE A CA 1
ATOM 717 C C . ILE A 1 89 ? -2.323 6.807 -0.363 1.00 90.69 89 ILE A C 1
ATOM 719 O O . ILE A 1 89 ? -1.818 6.400 -1.418 1.00 90.69 89 ILE A O 1
ATOM 723 N N . PRO A 1 90 ? -3.471 7.516 -0.377 1.00 78.44 90 PRO A N 1
ATOM 724 C CA . PRO A 1 90 ? -4.343 7.598 -1.554 1.00 78.44 90 PRO A CA 1
ATOM 725 C C . PRO A 1 90 ? -3.660 8.136 -2.814 1.00 78.44 90 PRO A C 1
ATOM 727 O O . PRO A 1 90 ? -3.767 7.520 -3.876 1.00 78.44 90 PRO A O 1
ATOM 730 N N . THR A 1 91 ? -2.897 9.224 -2.695 1.00 72.75 91 THR A N 1
ATOM 731 C CA . THR A 1 91 ? -2.247 9.917 -3.821 1.00 72.75 91 THR A CA 1
ATOM 732 C C . THR A 1 91 ? -1.360 9.018 -4.685 1.00 72.75 91 THR A C 1
ATOM 734 O O . THR A 1 91 ? -1.228 9.260 -5.886 1.00 72.75 91 THR A O 1
ATOM 737 N N . GLY A 1 92 ? -0.768 7.964 -4.112 1.00 66.38 92 GLY A N 1
ATOM 738 C CA . GLY A 1 92 ? 0.121 7.049 -4.829 1.00 66.38 92 GLY A CA 1
ATOM 739 C C . GLY A 1 92 ? -0.501 5.706 -5.212 1.00 66.38 92 GLY A C 1
ATOM 740 O O . GLY A 1 92 ? -0.137 5.138 -6.250 1.00 66.38 92 GLY A O 1
ATOM 741 N N . CYS A 1 93 ? -1.411 5.172 -4.390 1.00 77.19 93 CYS A N 1
ATOM 742 C CA . CYS A 1 93 ? -1.793 3.759 -4.466 1.00 77.19 93 CYS A CA 1
ATOM 743 C C . CYS A 1 93 ? -3.297 3.466 -4.493 1.00 77.19 93 CYS A C 1
ATOM 745 O O . CYS A 1 93 ? -3.661 2.290 -4.521 1.00 77.19 93 CYS A O 1
ATOM 747 N N . TYR A 1 94 ? -4.159 4.488 -4.574 1.00 78.81 94 TYR A N 1
ATOM 748 C CA . TYR A 1 94 ? -5.615 4.304 -4.617 1.00 78.81 94 TYR A CA 1
ATOM 749 C C . TYR A 1 94 ? -6.067 3.289 -5.679 1.00 78.81 94 TYR A C 1
ATOM 751 O O . TYR A 1 94 ? -6.834 2.370 -5.401 1.00 78.81 94 TYR A O 1
ATOM 759 N N . GLN A 1 95 ? -5.474 3.375 -6.873 1.00 76.06 95 GLN A N 1
ATOM 760 C CA . GLN A 1 95 ? -5.741 2.481 -8.002 1.00 76.06 95 GLN A CA 1
ATOM 761 C C . GLN A 1 95 ? -5.418 0.999 -7.756 1.00 76.06 95 GLN A C 1
ATOM 763 O O . GLN A 1 95 ? -5.697 0.178 -8.619 1.00 76.06 95 GLN A O 1
ATOM 768 N N . TYR A 1 96 ? -4.776 0.638 -6.644 1.00 81.88 96 TYR A N 1
ATOM 769 C CA . TYR A 1 96 ? -4.414 -0.744 -6.331 1.00 81.88 96 TYR A CA 1
ATOM 770 C C . TYR A 1 96 ? -5.194 -1.318 -5.151 1.00 81.88 96 TYR A C 1
ATOM 772 O O . TYR A 1 96 ? -5.053 -2.510 -4.894 1.00 81.88 96 TYR A O 1
ATOM 780 N N . ILE A 1 97 ? -6.010 -0.523 -4.444 1.00 85.19 97 ILE A N 1
ATOM 781 C CA . ILE A 1 97 ? -6.677 -0.948 -3.200 1.00 85.19 97 ILE A CA 1
ATOM 782 C C . ILE A 1 97 ? -7.487 -2.231 -3.406 1.00 85.19 97 ILE A C 1
ATOM 784 O O . ILE A 1 97 ? -7.408 -3.136 -2.580 1.00 85.19 97 ILE A O 1
ATOM 788 N N . THR A 1 98 ? -8.194 -2.367 -4.530 1.00 81.44 98 THR A N 1
ATOM 789 C CA . THR A 1 98 ? -9.001 -3.563 -4.835 1.00 81.44 98 THR A CA 1
ATOM 790 C C . THR A 1 98 ? -8.191 -4.847 -4.910 1.00 81.44 98 THR A C 1
ATOM 792 O O . THR A 1 98 ? -8.716 -5.909 -4.590 1.00 81.44 98 THR A O 1
ATOM 795 N N . SER A 1 99 ? -6.901 -4.766 -5.248 1.00 83.12 99 SER A N 1
ATOM 796 C CA . SER A 1 99 ? -6.004 -5.925 -5.207 1.00 83.12 99 SER A CA 1
ATOM 797 C C . SER A 1 99 ? -5.872 -6.500 -3.798 1.00 83.12 99 SER A C 1
ATOM 799 O O . SER A 1 99 ? -5.546 -7.671 -3.647 1.00 83.12 99 SER A O 1
ATOM 801 N N . PHE A 1 100 ? -6.112 -5.681 -2.774 1.00 88.81 100 PHE A N 1
ATOM 802 C CA . PHE A 1 100 ? -5.954 -6.022 -1.367 1.00 88.81 100 PHE A CA 1
ATOM 803 C C . PHE A 1 100 ? -7.286 -6.310 -0.666 1.00 88.81 100 PHE A C 1
ATOM 805 O O . PHE A 1 100 ? -7.279 -6.503 0.548 1.00 88.81 100 PHE A O 1
ATOM 812 N N . ILE A 1 101 ? -8.414 -6.343 -1.385 1.00 86.94 101 ILE A N 1
ATOM 813 C CA . ILE A 1 101 ? -9.737 -6.623 -0.815 1.00 86.94 101 ILE A CA 1
ATOM 814 C C . ILE A 1 101 ? -10.047 -8.113 -0.952 1.00 86.94 101 ILE A C 1
ATOM 816 O O . ILE A 1 101 ? -10.187 -8.640 -2.053 1.00 86.94 101 ILE A O 1
ATOM 820 N N . ASN A 1 102 ? -10.198 -8.789 0.183 1.00 86.12 102 ASN A N 1
ATOM 821 C CA . ASN A 1 102 ? -10.784 -10.119 0.268 1.00 86.12 102 ASN A CA 1
ATOM 822 C C . ASN A 1 102 ? -11.456 -10.316 1.638 1.00 86.12 102 ASN A C 1
ATOM 824 O O . ASN A 1 102 ? -11.409 -9.431 2.495 1.00 86.12 102 ASN A O 1
ATOM 828 N N . LYS A 1 103 ? -12.029 -11.504 1.874 1.00 86.19 103 LYS A N 1
ATOM 829 C CA . LYS A 1 103 ? -12.713 -11.846 3.134 1.00 86.19 103 LYS A CA 1
ATOM 830 C C . LYS A 1 103 ? -11.861 -11.648 4.397 1.00 86.19 103 LYS A C 1
ATOM 832 O O . LYS A 1 103 ? -12.426 -11.447 5.462 1.00 86.19 103 LYS A O 1
ATOM 837 N N . GLN A 1 104 ? -10.532 -11.720 4.303 1.00 89.00 104 GLN A N 1
ATOM 838 C CA . GLN A 1 104 ? -9.622 -11.590 5.447 1.00 89.00 104 GLN A CA 1
ATOM 839 C C . GLN A 1 104 ? -9.062 -10.173 5.655 1.00 89.00 104 GLN A C 1
ATOM 841 O O . GLN A 1 104 ? -8.380 -9.936 6.656 1.00 89.00 104 GLN A O 1
ATOM 846 N N . THR A 1 105 ? -9.248 -9.263 4.696 1.00 92.25 105 THR A N 1
ATOM 847 C CA . THR A 1 105 ? -8.583 -7.949 4.695 1.00 92.25 105 THR A CA 1
ATOM 848 C C . THR A 1 105 ? -9.521 -6.766 4.509 1.00 92.25 105 THR A C 1
ATOM 850 O O . THR A 1 105 ? -9.112 -5.650 4.823 1.00 92.25 105 THR A O 1
ATOM 853 N N . TYR A 1 106 ? -10.747 -6.965 4.011 1.00 90.75 106 TYR A N 1
ATOM 854 C CA . TYR A 1 106 ? -11.664 -5.863 3.693 1.00 90.75 106 TYR A CA 1
ATOM 855 C C . TYR A 1 106 ? -11.910 -4.936 4.898 1.00 90.75 106 TYR A C 1
ATOM 857 O O . TYR A 1 106 ? -11.921 -3.714 4.767 1.00 90.75 106 TYR A O 1
ATOM 865 N N . ASP A 1 107 ? -12.034 -5.500 6.097 1.00 93.94 107 ASP A N 1
ATOM 866 C CA . ASP A 1 107 ? -12.305 -4.784 7.341 1.00 93.94 107 ASP A CA 1
ATOM 867 C C . ASP A 1 107 ? -11.063 -4.117 7.950 1.00 93.94 107 ASP A C 1
ATOM 869 O O . ASP A 1 107 ? -11.191 -3.303 8.867 1.00 93.94 107 ASP A O 1
ATOM 873 N N . LYS A 1 108 ? -9.870 -4.399 7.423 1.00 96.12 108 LYS A N 1
ATOM 874 C CA . LYS A 1 108 ? -8.591 -3.847 7.890 1.00 96.12 108 LYS A CA 1
ATOM 875 C C . LYS A 1 108 ? -8.164 -2.586 7.144 1.00 96.12 108 LYS A C 1
ATOM 877 O O . LYS A 1 108 ? -7.196 -1.946 7.550 1.00 96.12 108 LYS A O 1
ATOM 882 N N . ILE A 1 109 ? -8.840 -2.244 6.047 1.00 94.75 109 ILE A N 1
ATOM 883 C CA . ILE A 1 109 ? -8.443 -1.144 5.162 1.00 94.75 109 ILE A CA 1
ATOM 884 C C . ILE A 1 109 ? -8.759 0.211 5.801 1.00 94.75 109 ILE A C 1
ATOM 886 O O . ILE A 1 109 ? -9.878 0.463 6.245 1.00 94.75 109 ILE A O 1
ATOM 890 N N . MET A 1 110 ? -7.752 1.080 5.795 1.00 95.06 110 MET A N 1
ATOM 891 C CA . MET A 1 11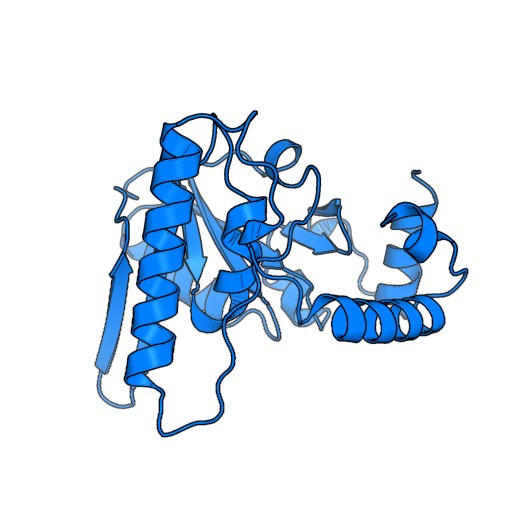0 ? -7.778 2.481 6.194 1.00 95.06 110 MET A CA 1
ATOM 892 C C . MET A 1 110 ? -7.073 3.310 5.117 1.00 95.06 110 MET A C 1
ATOM 894 O O . MET A 1 110 ? -6.027 2.912 4.604 1.00 95.06 110 MET A O 1
ATOM 898 N N . LEU A 1 111 ? -7.612 4.483 4.795 1.00 92.94 111 LEU A N 1
ATOM 899 C CA . LEU A 1 111 ? -6.922 5.477 3.976 1.00 92.94 111 LEU A CA 1
ATOM 900 C C . LEU A 1 111 ? -6.372 6.565 4.891 1.00 92.94 111 LEU A C 1
ATOM 902 O O . LEU A 1 111 ? -7.101 7.073 5.747 1.00 92.94 111 LEU A O 1
ATOM 906 N N . TRP A 1 112 ? -5.103 6.925 4.718 1.00 92.50 112 TRP A N 1
ATOM 907 C CA . TRP A 1 112 ? -4.483 7.986 5.507 1.00 92.50 112 TRP A CA 1
ATOM 908 C C . TRP A 1 112 ? -3.510 8.793 4.657 1.00 92.50 112 TRP A C 1
ATOM 910 O O . TRP A 1 112 ? -2.501 8.279 4.178 1.00 92.50 112 TRP A O 1
ATOM 920 N N . GLU A 1 113 ? -3.814 10.077 4.506 1.00 86.88 113 GLU A N 1
ATOM 921 C CA . GLU A 1 113 ? -2.959 11.047 3.840 1.00 86.88 113 GLU A CA 1
ATOM 922 C C . GLU A 1 113 ? -2.443 12.098 4.823 1.00 86.88 113 GLU A C 1
ATOM 924 O O . GLU A 1 113 ? -3.127 12.467 5.782 1.00 86.88 113 GLU A O 1
ATOM 929 N N . ILE A 1 114 ? -1.217 12.560 4.589 1.00 84.25 114 ILE A N 1
ATOM 930 C CA . ILE A 1 114 ? -0.557 13.594 5.383 1.00 84.25 114 ILE A CA 1
ATOM 931 C C . ILE A 1 114 ? 0.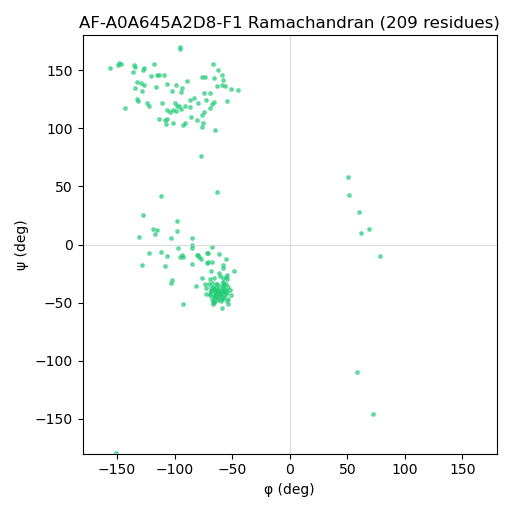030 14.613 4.412 1.00 84.25 114 ILE A C 1
ATOM 933 O O . ILE A 1 114 ? 0.846 14.266 3.558 1.00 84.25 114 ILE A O 1
ATOM 937 N N . HIS A 1 115 ? -0.369 15.868 4.574 1.00 78.81 115 HIS A N 1
ATOM 938 C CA . HIS A 1 115 ? 0.152 17.013 3.845 1.00 78.81 115 HIS A CA 1
ATOM 939 C C . HIS A 1 115 ? 0.942 17.885 4.812 1.00 78.81 115 HIS A C 1
ATOM 941 O O . HIS A 1 115 ? 0.404 18.360 5.810 1.00 78.81 115 HIS A O 1
ATOM 947 N N . ASN A 1 116 ? 2.216 18.106 4.512 1.0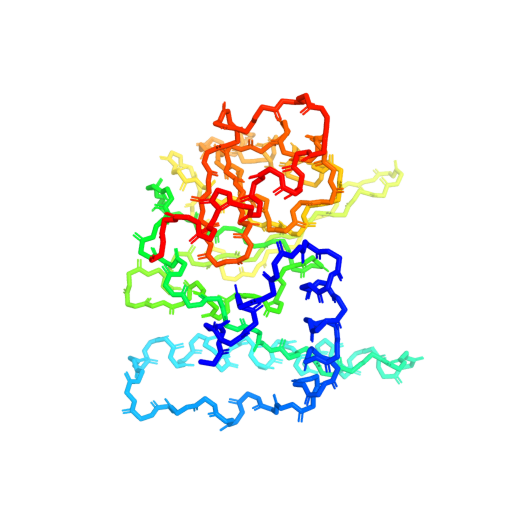0 72.69 116 ASN A N 1
ATOM 948 C CA . ASN A 1 116 ? 3.028 19.066 5.246 1.00 72.69 116 ASN A CA 1
ATOM 949 C C . ASN A 1 116 ? 3.086 20.362 4.443 1.00 72.69 116 ASN A C 1
ATOM 951 O O . ASN A 1 116 ? 3.652 20.386 3.350 1.00 72.69 116 ASN A O 1
ATOM 955 N N . ASN A 1 117 ? 2.519 21.422 5.004 1.00 74.88 117 ASN A N 1
ATOM 956 C CA . ASN A 1 117 ? 2.717 22.789 4.547 1.00 74.88 117 ASN A CA 1
ATOM 957 C C . ASN A 1 117 ? 3.835 23.433 5.385 1.00 74.88 117 ASN A C 1
ATOM 959 O O . ASN A 1 117 ? 4.275 22.855 6.379 1.00 74.88 117 ASN A O 1
ATOM 963 N N . LYS A 1 118 ? 4.315 24.621 4.987 1.00 72.31 118 LYS A N 1
ATOM 964 C CA . LYS A 1 118 ? 5.403 25.327 5.695 1.00 72.31 118 LYS A CA 1
ATOM 965 C C . LYS A 1 118 ? 5.099 25.550 7.184 1.00 72.31 118 LYS A C 1
ATOM 967 O O . LYS A 1 118 ? 6.010 25.443 7.996 1.00 72.31 118 LYS A O 1
ATOM 972 N N . ASP A 1 119 ? 3.827 25.768 7.513 1.00 73.94 119 ASP A N 1
ATOM 973 C CA . ASP A 1 119 ? 3.402 26.200 8.849 1.00 73.94 119 ASP A CA 1
ATOM 974 C C . ASP A 1 119 ? 2.674 25.107 9.648 1.00 73.94 119 ASP A C 1
ATOM 976 O O . ASP A 1 119 ? 2.567 25.195 10.870 1.00 73.94 119 ASP A O 1
ATOM 980 N N . ALA A 1 120 ? 2.169 24.059 8.985 1.00 70.06 120 ALA A N 1
ATOM 981 C CA . ALA A 1 120 ? 1.369 23.022 9.635 1.00 70.06 120 ALA A CA 1
ATOM 982 C C . ALA A 1 120 ? 1.382 21.684 8.883 1.00 70.06 120 ALA A C 1
ATOM 984 O O . ALA A 1 120 ? 1.493 21.623 7.656 1.00 70.06 120 ALA A O 1
ATOM 985 N N . SER A 1 121 ? 1.202 20.598 9.637 1.00 77.06 121 SER A N 1
ATOM 986 C CA . SER A 1 121 ? 0.906 19.271 9.096 1.00 77.06 121 SER A CA 1
ATOM 987 C C . SER A 1 121 ? -0.595 19.010 9.201 1.00 77.06 121 SER A C 1
ATOM 989 O O . SER A 1 121 ? -1.160 19.039 10.295 1.00 77.06 121 SER A O 1
ATOM 991 N N . HIS A 1 122 ? -1.240 18.748 8.068 1.00 82.06 122 HIS A N 1
ATOM 992 C CA . HIS A 1 122 ? -2.640 18.347 7.991 1.00 82.06 122 HIS A CA 1
ATOM 993 C C . HIS A 1 122 ? -2.724 16.863 7.657 1.00 82.06 122 HIS A C 1
ATOM 995 O O . HIS A 1 122 ? -1.998 16.371 6.795 1.00 82.06 122 HIS A O 1
ATOM 1001 N N . SER A 1 123 ? -3.635 16.141 8.306 1.00 87.12 123 SER A N 1
ATOM 1002 C CA . SER A 1 123 ? -3.875 14.734 7.990 1.00 87.12 123 SER A CA 1
ATOM 1003 C C . SER A 1 123 ? -5.343 14.470 7.706 1.00 87.12 123 SER A C 1
ATOM 1005 O O . SER A 1 123 ? -6.200 14.934 8.457 1.00 87.12 123 SER A O 1
ATOM 1007 N N . CYS A 1 124 ? -5.615 13.678 6.674 1.00 86.50 124 CYS A N 1
ATOM 1008 C CA . CYS A 1 124 ? -6.951 13.218 6.318 1.00 86.50 124 CYS A CA 1
ATOM 1009 C C . CYS A 1 124 ? -7.020 11.695 6.463 1.00 86.50 124 CYS A C 1
ATOM 1011 O O . CYS A 1 124 ? -6.097 10.983 6.059 1.00 86.50 124 CYS A O 1
ATOM 1013 N N . LYS A 1 125 ? -8.102 11.193 7.064 1.00 91.31 125 LYS A N 1
ATOM 1014 C CA . LYS A 1 125 ? -8.332 9.763 7.297 1.00 91.31 125 LYS A CA 1
ATOM 1015 C C . LYS A 1 125 ? -9.714 9.369 6.793 1.00 91.31 125 LYS A C 1
ATOM 1017 O O . LYS A 1 125 ? -10.685 10.079 7.034 1.00 91.31 125 LYS A O 1
ATOM 1022 N N . TYR A 1 126 ? -9.802 8.206 6.160 1.00 89.88 126 TYR A N 1
ATOM 1023 C CA . TYR A 1 126 ? -11.059 7.583 5.751 1.00 89.88 126 TYR A CA 1
ATOM 1024 C C . TYR A 1 126 ? -11.024 6.090 6.093 1.00 89.88 126 TYR A C 1
ATOM 1026 O O . TYR A 1 126 ? -9.952 5.483 6.106 1.00 89.88 126 TYR A O 1
ATOM 1034 N N . LEU A 1 127 ? -12.182 5.500 6.414 1.00 92.00 127 LEU A N 1
ATOM 1035 C CA . LEU A 1 127 ? -12.281 4.132 6.959 1.00 92.00 127 LEU A CA 1
ATOM 1036 C C . LEU A 1 127 ? -11.365 3.918 8.178 1.00 92.00 127 LEU A C 1
ATOM 1038 O O . LEU A 1 127 ? -10.682 2.903 8.292 1.00 92.00 127 LEU A O 1
ATOM 1042 N N . THR A 1 128 ? -11.318 4.905 9.075 1.00 94.31 128 THR A N 1
ATOM 1043 C CA . THR A 1 128 ? -10.398 4.938 10.218 1.00 94.31 128 THR A CA 1
ATOM 1044 C C . THR A 1 128 ? -10.443 3.651 11.041 1.00 94.31 128 THR A C 1
ATOM 1046 O O . THR A 1 128 ? -11.513 3.154 11.395 1.00 94.31 128 THR A O 1
ATOM 1049 N N . LYS A 1 129 ? -9.259 3.136 11.384 1.00 96.25 129 LYS A N 1
ATOM 1050 C CA . LYS A 1 129 ? -9.069 1.984 12.271 1.00 96.25 129 LYS A CA 1
ATOM 1051 C C . LYS A 1 129 ? -8.296 2.402 13.514 1.00 96.25 129 LYS A C 1
ATOM 1053 O O . LYS A 1 129 ? -7.531 3.367 13.490 1.00 96.25 129 LYS A O 1
ATOM 1058 N N . ASN A 1 130 ? -8.479 1.659 14.602 1.00 96.88 130 ASN A N 1
ATOM 1059 C CA . ASN A 1 130 ? -7.622 1.801 15.772 1.00 96.88 130 ASN A CA 1
ATOM 1060 C C . ASN A 1 130 ? -6.242 1.198 15.469 1.00 96.88 130 ASN A C 1
ATOM 1062 O O . ASN A 1 130 ? -6.148 0.026 15.112 1.00 96.88 130 ASN A O 1
ATOM 1066 N N . ILE A 1 131 ? -5.187 1.997 15.636 1.00 98.00 131 ILE A N 1
ATOM 1067 C CA . ILE A 1 131 ? -3.799 1.606 15.349 1.00 98.00 131 ILE A CA 1
ATOM 1068 C C . ILE A 1 131 ? -2.958 1.355 16.609 1.00 98.00 131 ILE A C 1
ATOM 1070 O O . ILE A 1 131 ? -1.848 0.834 16.507 1.00 98.00 131 ILE A O 1
ATOM 1074 N N . LYS A 1 132 ? -3.464 1.691 17.804 1.00 98.25 132 LYS A N 1
ATOM 1075 C CA . LYS A 1 132 ? -2.713 1.544 19.059 1.00 98.25 132 LYS A CA 1
ATOM 1076 C C . LYS A 1 132 ? -2.455 0.065 19.356 1.00 98.25 132 LYS A C 1
ATOM 1078 O O . LYS A 1 132 ? -3.390 -0.726 19.459 1.00 98.25 132 LYS A O 1
ATOM 1083 N N . GLY A 1 133 ? -1.184 -0.297 19.504 1.00 98.25 133 GLY A N 1
ATOM 1084 C CA . GLY A 1 133 ? -0.722 -1.666 19.730 1.00 98.25 133 GLY A CA 1
ATOM 1085 C C . GLY A 1 133 ? -0.894 -2.594 18.523 1.00 98.25 133 GLY A C 1
ATOM 1086 O O . GLY A 1 133 ? -0.816 -3.809 18.686 1.00 98.25 133 GLY A O 1
ATOM 1087 N N . LYS A 1 134 ? -1.165 -2.060 17.324 1.00 98.62 134 LYS A N 1
ATOM 1088 C CA . LYS A 1 134 ? -1.478 -2.846 16.120 1.00 98.62 134 LYS A CA 1
ATOM 1089 C C . LYS A 1 134 ? -0.354 -2.815 15.094 1.00 98.62 134 LYS A C 1
ATOM 1091 O O . LYS A 1 134 ? 0.301 -1.790 14.908 1.00 98.62 134 LYS A O 1
ATOM 1096 N N . LYS A 1 135 ? -0.166 -3.929 14.382 1.00 98.56 135 LYS A N 1
ATOM 1097 C CA . LYS A 1 135 ? 0.718 -4.023 13.213 1.00 98.56 135 LYS A CA 1
ATOM 1098 C C . LYS A 1 135 ? 0.049 -3.370 12.011 1.00 98.56 135 LYS A C 1
ATOM 1100 O O . LYS A 1 135 ? -0.940 -3.879 11.484 1.00 98.56 135 LYS A O 1
ATOM 1105 N N . CYS A 1 136 ? 0.607 -2.249 11.582 1.00 98.56 136 CYS A N 1
ATOM 1106 C CA . CYS A 1 136 ? 0.061 -1.383 10.552 1.00 98.56 136 CYS A CA 1
ATOM 1107 C C . CYS A 1 136 ? 0.899 -1.504 9.278 1.00 98.56 136 CYS A C 1
ATOM 1109 O O . CYS A 1 136 ? 2.019 -0.997 9.216 1.00 98.56 136 CYS A O 1
ATOM 1111 N N . LEU A 1 137 ? 0.358 -2.172 8.260 1.00 97.94 137 LEU A N 1
ATOM 1112 C CA . LEU A 1 137 ? 0.990 -2.282 6.951 1.00 97.94 137 LEU A CA 1
ATOM 1113 C C . LEU A 1 137 ? 0.726 -1.010 6.145 1.00 97.94 137 LEU A C 1
ATOM 1115 O O . LEU A 1 137 ? -0.388 -0.787 5.679 1.00 97.94 137 LEU A O 1
ATOM 1119 N N . ILE A 1 138 ? 1.755 -0.188 5.984 1.00 97.00 138 ILE A N 1
ATOM 1120 C CA . ILE A 1 138 ? 1.749 1.039 5.194 1.00 97.00 138 ILE A CA 1
ATOM 1121 C C . ILE A 1 138 ? 2.005 0.683 3.736 1.00 97.00 138 ILE A C 1
ATOM 1123 O O . ILE A 1 138 ? 3.011 0.047 3.423 1.00 97.00 138 ILE A O 1
ATOM 1127 N N . ILE A 1 139 ? 1.119 1.115 2.847 1.00 95.12 139 ILE A N 1
ATOM 1128 C CA . ILE A 1 139 ? 1.161 0.782 1.428 1.00 95.12 139 ILE A CA 1
ATOM 1129 C C . ILE A 1 139 ? 1.194 2.075 0.624 1.00 95.12 139 ILE A C 1
ATOM 1131 O O . ILE A 1 139 ? 0.289 2.904 0.722 1.00 95.12 139 ILE A O 1
ATOM 1135 N N . ASP A 1 140 ? 2.237 2.234 -0.189 1.00 92.19 140 ASP A N 1
ATOM 1136 C CA . ASP A 1 140 ? 2.380 3.377 -1.089 1.00 92.19 140 ASP A CA 1
ATOM 1137 C C . ASP A 1 140 ? 3.153 3.007 -2.358 1.00 92.19 140 ASP A C 1
ATOM 1139 O O . ASP A 1 140 ? 3.994 2.105 -2.368 1.00 92.19 140 ASP A O 1
ATOM 1143 N N . LYS A 1 141 ? 2.902 3.744 -3.440 1.00 86.44 141 LYS A N 1
ATOM 1144 C CA . LYS A 1 141 ? 3.730 3.708 -4.642 1.00 86.44 141 LYS A CA 1
ATOM 1145 C C . LYS A 1 141 ? 5.011 4.500 -4.391 1.00 86.44 141 LYS A C 1
ATOM 1147 O O . LYS A 1 141 ? 5.039 5.725 -4.480 1.00 86.44 141 LYS A O 1
ATOM 1152 N N . SER A 1 142 ? 6.096 3.786 -4.117 1.00 82.06 142 SER A N 1
ATOM 1153 C CA . SER A 1 142 ? 7.317 4.407 -3.607 1.00 82.06 142 SER A CA 1
ATOM 1154 C C . SER A 1 142 ? 8.284 4.831 -4.717 1.00 82.06 142 SER A C 1
ATOM 1156 O O . SER A 1 142 ? 8.810 4.012 -5.472 1.00 82.06 142 SER A O 1
ATOM 1158 N N . TYR A 1 143 ? 8.565 6.132 -4.790 1.00 78.44 143 TYR A N 1
ATOM 1159 C CA . TYR A 1 143 ? 9.623 6.686 -5.646 1.00 78.44 143 TYR A CA 1
ATOM 1160 C C . TYR A 1 143 ? 10.942 6.825 -4.882 1.00 78.44 143 TYR A C 1
ATOM 1162 O O . TYR A 1 143 ? 11.982 6.348 -5.337 1.00 78.44 143 TYR A O 1
ATOM 1170 N N . THR A 1 144 ? 10.873 7.465 -3.714 1.00 83.38 144 THR A N 1
ATOM 1171 C CA . THR A 1 144 ? 12.009 7.747 -2.824 1.00 83.38 144 THR A CA 1
ATOM 1172 C C . THR A 1 144 ? 11.834 7.160 -1.426 1.00 83.38 144 THR A C 1
ATOM 1174 O O . THR A 1 144 ? 12.753 7.264 -0.632 1.00 83.38 144 THR A O 1
ATOM 1177 N N . GLY A 1 145 ? 10.668 6.602 -1.078 1.00 85.00 145 GLY A N 1
ATOM 1178 C CA . GLY A 1 145 ? 10.367 6.095 0.270 1.00 85.00 145 GLY A CA 1
ATOM 1179 C C . GLY A 1 145 ? 9.997 7.149 1.320 1.00 85.00 145 GLY A C 1
ATOM 1180 O O . GLY A 1 145 ? 9.494 6.784 2.375 1.00 85.00 145 GLY A O 1
ATOM 1181 N N . LYS A 1 146 ? 10.148 8.451 1.038 1.00 89.69 146 LYS A N 1
ATOM 1182 C CA . LYS A 1 146 ? 9.919 9.518 2.035 1.00 89.69 146 LYS A CA 1
ATOM 1183 C C . LYS A 1 146 ? 8.515 9.507 2.651 1.00 89.69 146 LYS A C 1
ATOM 1185 O O . LYS A 1 146 ? 8.375 9.743 3.847 1.00 89.69 146 LYS A O 1
ATOM 1190 N N . THR A 1 147 ? 7.484 9.228 1.856 1.00 89.94 147 THR A N 1
ATOM 1191 C CA . THR A 1 147 ? 6.101 9.158 2.347 1.00 89.94 147 THR A CA 1
ATOM 1192 C C . THR A 1 147 ? 5.903 7.995 3.319 1.00 89.94 147 THR A C 1
ATOM 1194 O O . THR A 1 147 ? 5.236 8.155 4.340 1.00 89.94 147 THR A O 1
ATOM 1197 N N . LEU A 1 148 ? 6.537 6.849 3.046 1.00 92.75 148 LEU A N 1
ATOM 1198 C CA . LEU A 1 148 ? 6.521 5.688 3.937 1.00 92.75 148 LEU A CA 1
ATOM 1199 C C . LEU A 1 148 ? 7.213 6.009 5.267 1.00 92.75 148 LEU A C 1
ATOM 1201 O O . LEU A 1 148 ? 6.641 5.732 6.315 1.00 92.75 148 LEU A O 1
ATOM 1205 N N . ASP A 1 149 ? 8.381 6.658 5.234 1.00 93.94 149 ASP A N 1
ATOM 1206 C CA . ASP A 1 149 ? 9.107 7.070 6.448 1.00 93.94 149 ASP A CA 1
ATOM 1207 C C . ASP A 1 149 ? 8.311 8.099 7.273 1.00 93.94 149 ASP A C 1
ATOM 1209 O O . ASP A 1 149 ? 8.297 8.076 8.505 1.00 93.94 149 ASP A O 1
ATOM 1213 N N . MET A 1 150 ? 7.613 9.022 6.605 1.00 92.25 150 MET A N 1
ATOM 1214 C CA . MET A 1 150 ? 6.739 9.983 7.279 1.00 92.25 150 MET A CA 1
ATOM 1215 C C . MET A 1 150 ? 5.557 9.283 7.960 1.00 92.25 150 MET A C 1
ATOM 1217 O O . MET A 1 150 ? 5.222 9.603 9.104 1.00 92.25 150 MET A O 1
ATOM 1221 N N . MET A 1 151 ? 4.924 8.332 7.277 1.00 94.06 151 MET A N 1
ATOM 1222 C CA . MET A 1 151 ? 3.796 7.588 7.830 1.00 94.06 151 MET A CA 1
ATOM 1223 C C . MET A 1 151 ? 4.235 6.660 8.971 1.00 94.06 151 MET A C 1
ATOM 1225 O O . MET A 1 151 ? 3.553 6.572 9.989 1.00 94.06 151 MET A O 1
ATOM 1229 N N . GLU A 1 152 ? 5.410 6.044 8.857 1.00 96.62 152 GLU A N 1
ATOM 1230 C CA . GLU A 1 152 ? 6.051 5.260 9.915 1.00 96.62 152 GLU A CA 1
ATOM 1231 C C . GLU A 1 152 ? 6.180 6.070 11.209 1.00 96.62 152 GLU A C 1
ATOM 1233 O O . GLU A 1 152 ? 5.686 5.642 12.254 1.00 96.62 152 GLU A O 1
ATOM 1238 N N . LYS A 1 153 ? 6.740 7.285 11.134 1.00 95.50 153 LYS A N 1
ATOM 1239 C CA . LYS A 1 153 ? 6.841 8.190 12.293 1.00 95.50 153 LYS A CA 1
ATOM 1240 C C . LYS A 1 153 ? 5.478 8.490 12.916 1.00 95.50 153 LYS A C 1
ATOM 1242 O O . LYS A 1 153 ? 5.355 8.534 14.138 1.00 95.50 153 LYS A O 1
ATOM 1247 N N . ASN A 1 154 ? 4.446 8.679 12.094 1.00 94.31 154 ASN A N 1
ATOM 1248 C CA . ASN A 1 154 ? 3.093 8.943 12.580 1.00 94.31 154 ASN A CA 1
ATOM 1249 C C . ASN A 1 154 ? 2.475 7.727 13.271 1.00 94.31 154 ASN A C 1
ATOM 1251 O O . ASN A 1 154 ? 1.833 7.880 14.308 1.00 94.31 154 ASN A O 1
ATOM 1255 N N . ILE A 1 155 ? 2.688 6.523 12.750 1.00 97.06 155 ILE A N 1
ATOM 1256 C CA . ILE A 1 155 ? 2.202 5.291 13.377 1.00 97.06 155 ILE A CA 1
ATOM 1257 C C . ILE A 1 155 ? 2.898 5.062 14.718 1.00 97.06 155 ILE A C 1
ATOM 1259 O O . ILE A 1 155 ? 2.210 4.817 15.707 1.00 97.06 155 ILE A O 1
ATOM 1263 N N . ILE A 1 156 ? 4.222 5.239 14.782 1.00 97.75 156 ILE A N 1
ATOM 1264 C CA . ILE A 1 156 ? 4.994 5.135 16.032 1.00 97.75 156 ILE A CA 1
ATOM 1265 C C . ILE A 1 156 ? 4.484 6.150 17.061 1.00 97.75 156 ILE A C 1
ATOM 1267 O O . ILE A 1 156 ? 4.190 5.778 18.193 1.00 97.75 156 ILE A O 1
ATOM 1271 N N . LYS A 1 157 ? 4.281 7.414 16.659 1.00 96.12 157 LYS A N 1
ATOM 1272 C CA . LYS A 1 157 ? 3.729 8.469 17.531 1.00 96.12 157 LYS A CA 1
ATOM 1273 C C . LYS A 1 157 ? 2.350 8.109 18.103 1.00 96.12 157 LYS A C 1
ATOM 1275 O O . LYS A 1 157 ? 1.996 8.561 19.186 1.00 96.12 157 LYS A O 1
ATOM 1280 N N . ASN A 1 158 ? 1.574 7.297 17.389 1.00 95.88 158 ASN A N 1
ATOM 1281 C CA . ASN A 1 158 ? 0.258 6.818 17.813 1.00 95.88 158 ASN A CA 1
ATOM 1282 C C . ASN A 1 158 ? 0.304 5.403 18.428 1.00 95.88 158 ASN A C 1
ATOM 1284 O O . ASN A 1 158 ? -0.728 4.735 18.518 1.00 95.88 158 ASN A O 1
ATOM 1288 N N . ASN A 1 159 ? 1.480 4.953 18.882 1.00 98.00 159 ASN A N 1
ATOM 1289 C CA . ASN A 1 159 ? 1.714 3.658 19.529 1.00 98.00 159 ASN A CA 1
ATOM 1290 C C . ASN A 1 159 ? 1.360 2.436 18.660 1.00 98.00 159 ASN A C 1
ATOM 1292 O O . ASN A 1 159 ? 0.978 1.397 19.194 1.00 98.00 159 ASN A O 1
ATOM 1296 N N . GLY A 1 160 ? 1.436 2.549 17.335 1.00 98.31 160 GLY A N 1
ATOM 1297 C CA . GLY A 1 160 ? 1.322 1.416 16.415 1.00 98.31 160 GLY A CA 1
ATOM 1298 C C . GLY A 1 160 ? 2.687 0.858 16.005 1.00 98.31 160 GLY A C 1
ATOM 1299 O O . GLY A 1 160 ? 3.722 1.490 16.211 1.00 98.31 160 GLY A O 1
ATOM 1300 N N . TYR A 1 161 ? 2.681 -0.314 15.370 1.00 98.50 161 TYR A N 1
ATOM 1301 C CA . TYR A 1 161 ? 3.875 -0.972 14.835 1.00 98.50 161 TYR A CA 1
ATOM 1302 C C . TYR A 1 161 ? 3.873 -0.889 13.302 1.00 98.50 161 TYR A C 1
ATOM 1304 O O . TYR A 1 161 ? 3.102 -1.612 12.665 1.00 98.50 161 TYR A O 1
ATOM 1312 N N . PRO A 1 162 ? 4.679 -0.009 12.691 1.00 98.25 162 PRO A N 1
ATOM 1313 C CA . PRO A 1 162 ? 4.689 0.171 11.244 1.00 98.25 162 PRO A CA 1
ATOM 1314 C C . PRO A 1 162 ? 5.371 -1.003 10.531 1.00 98.25 162 PRO A C 1
ATOM 1316 O O . PRO A 1 162 ? 6.351 -1.561 11.015 1.00 98.25 162 PRO A O 1
ATOM 1319 N N . ILE A 1 163 ? 4.845 -1.357 9.360 1.00 98.31 163 ILE A N 1
ATOM 1320 C CA . ILE A 1 163 ? 5.468 -2.251 8.379 1.00 98.31 163 ILE A CA 1
ATOM 1321 C C . ILE A 1 163 ? 5.334 -1.566 7.020 1.00 98.31 163 ILE A C 1
ATOM 1323 O O . ILE A 1 163 ? 4.225 -1.228 6.615 1.00 98.31 163 ILE A O 1
ATOM 1327 N N . LYS A 1 164 ? 6.429 -1.354 6.297 1.00 97.69 164 LYS A N 1
ATOM 1328 C CA . LYS A 1 164 ? 6.460 -0.593 5.041 1.00 97.69 164 LYS A CA 1
ATOM 1329 C C . LYS A 1 164 ? 6.424 -1.521 3.826 1.00 97.6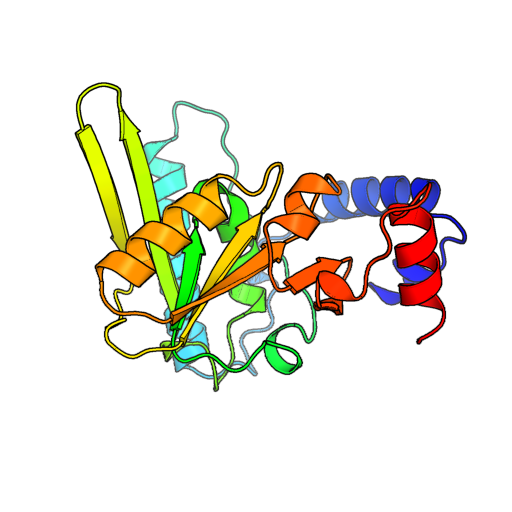9 164 LYS A C 1
ATOM 1331 O O . LYS A 1 164 ? 7.347 -2.307 3.622 1.00 97.69 164 LYS A O 1
ATOM 1336 N N . LEU A 1 165 ? 5.392 -1.394 2.989 1.00 96.06 165 LEU A N 1
ATOM 1337 C CA . LEU A 1 165 ? 5.262 -2.073 1.696 1.00 96.06 165 LEU A CA 1
ATOM 1338 C C . LEU A 1 165 ? 5.306 -1.056 0.547 1.00 96.06 165 LEU A C 1
ATOM 1340 O O . LEU A 1 165 ? 4.348 -0.322 0.302 1.00 96.06 165 LEU A O 1
ATOM 1344 N N . ALA A 1 166 ? 6.408 -1.053 -0.199 1.00 94.31 166 ALA A N 1
ATOM 1345 C CA . ALA A 1 166 ? 6.558 -0.225 -1.389 1.00 94.31 166 ALA A CA 1
ATOM 1346 C C . ALA A 1 166 ? 5.997 -0.932 -2.633 1.00 94.31 166 ALA A C 1
ATOM 1348 O O . ALA A 1 166 ? 6.502 -1.968 -3.070 1.00 94.31 166 ALA A O 1
ATOM 1349 N N . LEU A 1 167 ? 4.978 -0.346 -3.258 1.00 90.50 167 LEU A N 1
ATOM 1350 C CA . LEU A 1 167 ? 4.462 -0.804 -4.543 1.00 90.50 167 LEU A CA 1
ATOM 1351 C C . LEU A 1 167 ? 5.352 -0.295 -5.676 1.00 90.50 167 LEU A C 1
ATOM 1353 O O . LEU A 1 167 ? 5.495 0.916 -5.854 1.00 90.50 167 LEU A O 1
ATOM 1357 N N . PHE A 1 168 ? 5.896 -1.218 -6.472 1.00 87.06 168 PHE A N 1
ATOM 1358 C CA . PHE A 1 168 ? 6.646 -0.922 -7.698 1.00 87.06 168 PHE A CA 1
ATOM 1359 C C . PHE A 1 168 ? 7.760 0.127 -7.497 1.00 87.06 168 PHE A C 1
ATOM 1361 O O . PHE A 1 168 ? 7.731 1.180 -8.149 1.00 87.06 168 PHE A O 1
ATOM 1368 N N . PRO A 1 169 ? 8.726 -0.123 -6.589 1.00 89.06 169 PRO A N 1
ATOM 1369 C CA . PRO A 1 169 ? 9.776 0.841 -6.282 1.00 89.06 169 PRO A CA 1
ATOM 1370 C C . PRO A 1 169 ? 10.582 1.199 -7.536 1.00 89.06 169 PRO A C 1
ATOM 1372 O O . PRO A 1 169 ? 10.937 0.329 -8.332 1.00 89.06 169 PRO A O 1
ATOM 1375 N N . LYS A 1 170 ? 10.888 2.489 -7.715 1.00 85.19 170 LYS A N 1
ATOM 1376 C CA . LYS A 1 170 ? 11.651 2.982 -8.882 1.00 85.19 170 LYS A CA 1
ATOM 1377 C C . LYS A 1 170 ? 13.157 3.091 -8.655 1.00 85.19 170 LYS A C 1
ATOM 1379 O O . LYS A 1 170 ? 13.893 3.362 -9.598 1.00 85.19 170 LYS A O 1
ATOM 1384 N N . SER A 1 171 ? 13.609 2.925 -7.420 1.00 88.00 171 SER A N 1
ATOM 1385 C CA . SER A 1 171 ? 14.998 3.132 -7.020 1.00 88.00 171 SER A CA 1
ATOM 1386 C C . SER A 1 171 ? 15.386 2.151 -5.920 1.00 88.00 171 SER A C 1
ATOM 1388 O O . SER A 1 171 ? 14.527 1.693 -5.166 1.00 88.00 171 SER A O 1
ATOM 1390 N N . MET A 1 172 ? 16.684 1.863 -5.801 1.00 89.88 172 MET A N 1
ATOM 1391 C CA . MET A 1 172 ? 17.201 1.081 -4.676 1.00 89.88 172 MET A CA 1
ATOM 1392 C C . MET A 1 172 ? 16.975 1.813 -3.345 1.00 89.88 172 MET A C 1
ATOM 1394 O O . MET A 1 172 ? 16.642 1.184 -2.351 1.00 89.88 172 MET A O 1
ATOM 1398 N N . GLU A 1 173 ? 17.048 3.146 -3.341 1.00 90.88 173 GLU A N 1
ATOM 1399 C CA . GLU A 1 173 ? 16.713 3.991 -2.185 1.00 90.88 173 GLU A CA 1
ATOM 1400 C C . GLU A 1 173 ? 15.306 3.685 -1.636 1.00 90.88 173 GLU A C 1
ATOM 1402 O O . GLU A 1 173 ? 15.126 3.479 -0.437 1.00 90.88 173 GLU A O 1
ATOM 1407 N N . ALA A 1 174 ? 14.304 3.588 -2.519 1.00 91.12 174 ALA A N 1
ATOM 1408 C CA . ALA A 1 174 ? 12.940 3.233 -2.133 1.00 91.12 174 ALA A CA 1
ATOM 1409 C C . ALA A 1 174 ? 12.836 1.815 -1.551 1.00 91.12 174 ALA A C 1
ATOM 1411 O O . ALA A 1 174 ? 12.028 1.595 -0.651 1.00 91.12 174 ALA A O 1
ATOM 1412 N N . ILE A 1 175 ? 13.647 0.874 -2.048 1.00 93.19 175 ILE A N 1
ATOM 1413 C CA . ILE A 1 175 ? 13.720 -0.496 -1.522 1.00 93.19 175 ILE A CA 1
ATOM 1414 C C . ILE A 1 175 ? 14.300 -0.474 -0.107 1.00 93.19 175 ILE A C 1
ATOM 1416 O O . ILE A 1 175 ? 13.663 -0.996 0.804 1.00 93.19 175 ILE A O 1
ATOM 1420 N N . LYS A 1 176 ? 15.445 0.191 0.097 1.00 91.88 176 LYS A N 1
ATOM 1421 C CA . LYS A 1 176 ? 16.127 0.296 1.401 1.00 91.88 176 LYS A CA 1
ATOM 1422 C C . LYS A 1 176 ? 15.251 0.911 2.492 1.00 91.88 176 LYS A C 1
ATOM 1424 O O . LYS A 1 176 ? 15.369 0.549 3.655 1.00 91.88 176 LYS A O 1
ATOM 1429 N N . ARG A 1 177 ? 14.358 1.830 2.120 1.00 94.56 177 ARG A N 1
ATOM 1430 C CA . ARG A 1 177 ? 13.418 2.500 3.036 1.00 94.56 177 ARG A CA 1
ATOM 1431 C C . ARG A 1 177 ? 12.125 1.721 3.286 1.00 94.56 177 ARG A C 1
ATOM 1433 O O . ARG A 1 177 ? 11.217 2.239 3.927 1.00 94.56 177 ARG A O 1
ATOM 1440 N N . SER A 1 178 ? 12.003 0.500 2.776 1.00 95.94 178 SER A N 1
ATOM 1441 C CA . SER A 1 178 ? 10.812 -0.338 2.933 1.00 95.94 178 SER A CA 1
ATOM 1442 C C . SER A 1 178 ? 11.175 -1.706 3.499 1.00 95.94 178 SER A C 1
ATOM 1444 O O . SER A 1 178 ? 12.269 -2.201 3.248 1.00 95.94 178 SER A O 1
ATOM 1446 N N . ASP A 1 179 ? 10.255 -2.353 4.209 1.00 97.19 179 ASP A N 1
ATOM 1447 C CA . ASP A 1 179 ? 10.455 -3.720 4.714 1.00 97.19 179 ASP A CA 1
ATOM 1448 C C . ASP A 1 179 ? 10.172 -4.761 3.625 1.00 97.19 179 ASP A C 1
ATOM 1450 O O . ASP A 1 179 ? 10.824 -5.808 3.526 1.00 97.19 179 ASP A O 1
ATOM 1454 N N . TYR A 1 180 ? 9.185 -4.450 2.785 1.00 96.69 180 TYR A N 1
ATOM 1455 C CA . TYR A 1 180 ? 8.727 -5.275 1.684 1.00 96.69 180 TYR A CA 1
ATOM 1456 C C . TYR A 1 180 ? 8.528 -4.437 0.427 1.00 96.69 180 TYR A C 1
ATOM 1458 O O . TYR A 1 180 ? 8.177 -3.256 0.487 1.00 96.69 180 TYR A O 1
ATOM 1466 N N . ILE A 1 181 ? 8.638 -5.092 -0.725 1.00 93.62 181 ILE A N 1
ATOM 1467 C CA . ILE A 1 181 ? 8.288 -4.502 -2.013 1.00 93.62 181 ILE A CA 1
ATOM 1468 C C . ILE A 1 181 ? 7.325 -5.397 -2.779 1.00 93.62 181 ILE A C 1
ATOM 1470 O O . ILE A 1 181 ? 7.389 -6.623 -2.676 1.00 93.62 181 ILE A O 1
ATOM 1474 N N . VAL A 1 182 ? 6.484 -4.781 -3.605 1.00 90.44 182 VAL A N 1
ATOM 147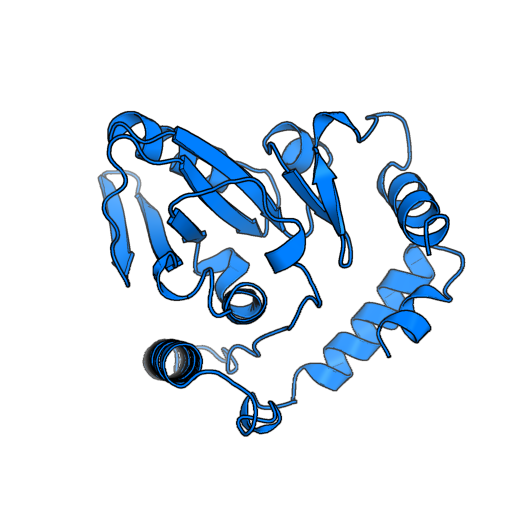5 C CA . VAL A 1 182 ? 5.801 -5.473 -4.699 1.00 90.44 182 VAL A CA 1
ATOM 1476 C C . VAL A 1 182 ? 6.599 -5.259 -5.974 1.00 90.44 182 VAL A C 1
ATOM 1478 O O . VAL A 1 182 ? 6.768 -4.124 -6.426 1.00 90.44 182 VAL A O 1
ATOM 1481 N N . PHE A 1 183 ? 7.069 -6.356 -6.559 1.00 86.06 183 PHE A N 1
ATOM 1482 C CA . PHE A 1 183 ? 7.711 -6.368 -7.865 1.00 86.06 183 PHE A CA 1
ATOM 1483 C C . PHE A 1 183 ? 6.939 -7.320 -8.776 1.00 86.06 183 PHE A C 1
ATOM 1485 O O . PHE A 1 183 ? 6.814 -8.509 -8.480 1.00 86.06 183 PHE A O 1
ATOM 1492 N N . LEU A 1 184 ? 6.401 -6.777 -9.870 1.00 80.81 184 LEU A N 1
ATOM 1493 C CA . LEU A 1 184 ? 5.445 -7.463 -10.741 1.00 80.81 184 LEU A CA 1
ATOM 1494 C C . LEU A 1 184 ? 4.193 -7.899 -9.946 1.00 80.81 184 LEU A C 1
ATOM 1496 O O . LEU A 1 184 ? 3.436 -7.036 -9.511 1.00 80.81 184 LEU A O 1
ATOM 1500 N N . ASP A 1 185 ? 3.986 -9.194 -9.712 1.00 79.44 185 ASP A N 1
ATOM 1501 C CA . ASP A 1 185 ? 2.892 -9.753 -8.903 1.00 79.44 185 ASP A CA 1
ATOM 1502 C C . ASP A 1 185 ? 3.369 -10.468 -7.625 1.00 79.44 185 ASP A C 1
ATOM 1504 O O . ASP A 1 185 ? 2.597 -11.173 -6.969 1.00 79.44 185 ASP A O 1
ATOM 1508 N N . LYS A 1 186 ? 4.644 -10.301 -7.248 1.00 84.81 186 LYS A N 1
ATOM 1509 C CA . LYS A 1 186 ? 5.236 -10.961 -6.076 1.00 84.81 186 LYS A CA 1
ATOM 1510 C C . LYS A 1 186 ? 5.652 -9.946 -5.011 1.00 84.81 186 LYS A C 1
ATOM 1512 O O . LYS A 1 186 ? 6.095 -8.837 -5.313 1.00 84.81 186 LYS A O 1
ATOM 1517 N N . ILE A 1 187 ? 5.525 -10.363 -3.750 1.00 90.62 187 ILE A N 1
ATOM 1518 C CA . ILE A 1 187 ? 6.050 -9.639 -2.588 1.00 90.62 187 ILE A CA 1
ATOM 1519 C C . ILE A 1 187 ? 7.426 -10.199 -2.244 1.00 90.62 187 ILE A C 1
ATOM 1521 O O . ILE A 1 187 ? 7.589 -11.411 -2.101 1.00 90.62 187 ILE A O 1
ATOM 1525 N N . TYR A 1 188 ? 8.393 -9.306 -2.067 1.00 91.88 188 TYR A N 1
ATOM 1526 C CA . TYR A 1 188 ? 9.742 -9.630 -1.615 1.00 91.88 188 TYR A CA 1
ATOM 1527 C C . TYR A 1 188 ? 10.054 -8.882 -0.325 1.00 91.88 188 TYR A C 1
ATOM 1529 O O . TYR A 1 188 ? 9.655 -7.732 -0.169 1.00 91.88 188 TYR A O 1
ATOM 1537 N N . LYS A 1 189 ? 10.815 -9.511 0.578 1.00 94.62 189 LYS A N 1
ATOM 1538 C CA . LYS A 1 189 ? 11.489 -8.784 1.663 1.00 94.62 189 LYS A CA 1
ATOM 1539 C C . LYS A 1 189 ? 12.593 -7.925 1.058 1.00 94.62 189 LYS A C 1
ATOM 1541 O O . LYS A 1 189 ? 13.417 -8.463 0.312 1.00 94.62 189 LYS A O 1
ATOM 1546 N N . SER A 1 190 ? 12.657 -6.646 1.407 1.00 94.25 190 SER A N 1
ATOM 1547 C CA . SER A 1 190 ? 13.635 -5.712 0.834 1.00 94.25 190 SER A CA 1
ATOM 1548 C C . SER A 1 190 ? 15.075 -6.163 1.062 1.00 94.25 190 SER A C 1
ATOM 1550 O O . SER A 1 190 ? 15.862 -6.184 0.123 1.00 94.25 190 SER A O 1
ATOM 1552 N N . GLN A 1 191 ? 15.385 -6.681 2.257 1.00 91.88 191 GLN A N 1
ATOM 1553 C CA . GLN A 1 191 ? 16.707 -7.229 2.602 1.00 91.88 191 GLN A CA 1
ATOM 1554 C C . GLN A 1 191 ? 17.179 -8.387 1.698 1.00 91.88 191 GLN A C 1
ATOM 1556 O O . GLN A 1 191 ? 18.352 -8.739 1.697 1.00 91.88 191 GLN A O 1
ATOM 1561 N N . SER A 1 192 ? 16.271 -9.029 0.952 1.00 90.69 192 SER A N 1
ATOM 1562 C CA . SER A 1 192 ? 16.620 -10.124 0.033 1.00 90.69 192 SER A CA 1
ATOM 1563 C C . SER A 1 192 ? 17.083 -9.644 -1.348 1.00 90.69 192 SER A C 1
ATOM 1565 O O . SER A 1 192 ? 17.424 -10.465 -2.207 1.00 90.69 192 SER A O 1
ATOM 1567 N N . ILE A 1 193 ? 17.059 -8.330 -1.580 1.00 90.12 193 ILE A N 1
ATOM 1568 C CA . ILE A 1 193 ? 17.400 -7.688 -2.845 1.00 90.12 193 ILE A CA 1
ATOM 1569 C C . ILE A 1 193 ? 18.791 -7.083 -2.691 1.00 90.12 193 ILE A C 1
ATOM 1571 O O . ILE A 1 193 ? 19.001 -6.180 -1.889 1.00 90.12 193 ILE A O 1
ATOM 1575 N N . LYS A 1 194 ? 19.754 -7.614 -3.447 1.00 80.69 194 LYS A N 1
ATOM 1576 C CA . LYS A 1 194 ? 21.145 -7.150 -3.412 1.00 80.69 194 LYS A CA 1
ATOM 1577 C C . LYS A 1 194 ? 21.298 -5.829 -4.173 1.00 80.69 194 LYS A C 1
ATOM 1579 O O . LYS A 1 194 ? 20.670 -5.643 -5.215 1.00 80.69 194 LYS A O 1
ATOM 1584 N N . GLU A 1 195 ? 22.170 -4.957 -3.672 1.00 69.44 195 GLU A N 1
ATOM 1585 C CA . GLU A 1 195 ? 22.370 -3.589 -4.179 1.00 69.44 195 GLU A CA 1
ATOM 1586 C C . GLU A 1 195 ? 23.229 -3.496 -5.450 1.00 69.44 195 GLU A C 1
ATOM 1588 O O . GLU A 1 195 ? 23.302 -2.446 -6.081 1.00 69.44 195 GLU A O 1
ATOM 1593 N N . GLU A 1 196 ? 23.884 -4.583 -5.850 1.00 67.06 196 GLU A N 1
ATOM 1594 C CA . GLU A 1 196 ? 24.932 -4.533 -6.868 1.00 67.06 196 GLU A CA 1
ATOM 1595 C C . GLU A 1 196 ? 24.390 -4.633 -8.304 1.00 67.06 196 GLU A C 1
ATOM 1597 O O . GLU A 1 196 ? 23.760 -5.627 -8.693 1.00 67.06 196 GLU A O 1
ATOM 1602 N N . GLY A 1 197 ? 24.736 -3.645 -9.135 1.00 72.06 197 GLY A N 1
ATOM 1603 C CA . GLY A 1 197 ? 24.482 -3.624 -10.579 1.00 72.06 197 GLY A CA 1
ATOM 1604 C C . GLY A 1 197 ? 23.015 -3.395 -10.958 1.00 72.06 197 GLY A C 1
ATOM 1605 O O . GLY A 1 197 ? 22.277 -2.673 -10.292 1.00 72.06 197 GLY A O 1
ATOM 1606 N N . ASP A 1 198 ? 22.579 -4.013 -12.058 1.00 84.19 198 ASP A N 1
ATOM 1607 C CA . ASP A 1 198 ? 21.206 -3.906 -12.565 1.00 84.19 198 ASP A CA 1
ATOM 1608 C C . ASP A 1 198 ? 20.225 -4.769 -11.750 1.00 84.19 198 ASP A C 1
ATOM 1610 O O . ASP A 1 198 ? 19.824 -5.875 -12.136 1.00 84.19 198 ASP A O 1
ATOM 1614 N N . TRP A 1 199 ? 19.875 -4.273 -10.563 1.00 85.88 199 TRP A N 1
ATOM 1615 C CA . TRP A 1 199 ? 18.986 -4.957 -9.627 1.00 85.88 199 TRP A CA 1
ATOM 1616 C C . TRP A 1 199 ? 17.611 -5.264 -10.234 1.00 85.88 199 TRP A C 1
ATOM 1618 O O . TRP A 1 199 ? 17.033 -6.299 -9.905 1.00 85.88 199 TRP A O 1
ATOM 1628 N N . MET A 1 200 ? 17.099 -4.412 -11.134 1.00 86.19 200 MET A N 1
ATOM 1629 C CA . MET A 1 200 ? 15.800 -4.616 -11.781 1.00 86.19 200 MET A CA 1
ATOM 1630 C C . MET A 1 200 ? 15.848 -5.833 -12.698 1.00 86.19 200 MET A C 1
ATOM 1632 O O . MET A 1 200 ? 15.003 -6.717 -12.567 1.00 86.19 200 MET A O 1
ATOM 1636 N N . ASN A 1 201 ? 16.853 -5.929 -13.576 1.00 83.56 201 ASN A N 1
ATOM 1637 C CA . ASN A 1 201 ? 17.010 -7.095 -14.447 1.00 83.56 201 ASN A CA 1
ATOM 1638 C C . ASN A 1 201 ? 17.288 -8.376 -13.651 1.00 83.56 201 ASN A C 1
ATOM 1640 O O . ASN A 1 201 ? 16.745 -9.434 -13.974 1.00 83.56 201 ASN A O 1
ATOM 1644 N N . LYS A 1 202 ? 18.098 -8.305 -12.589 1.00 85.25 202 LYS A N 1
ATOM 1645 C CA . LYS A 1 202 ? 18.359 -9.461 -11.714 1.00 85.25 202 LYS A CA 1
ATOM 1646 C C . LYS A 1 202 ? 17.085 -9.933 -11.009 1.00 85.25 202 LYS A C 1
ATOM 1648 O O . LYS A 1 202 ? 16.782 -11.126 -11.022 1.00 85.25 202 LYS A O 1
ATOM 1653 N N . LEU A 1 203 ? 16.323 -9.007 -10.426 1.00 87.44 203 LEU A N 1
ATOM 1654 C CA . LEU A 1 203 ? 15.069 -9.320 -9.745 1.00 87.44 203 LEU A CA 1
ATOM 1655 C C . LEU A 1 203 ? 14.008 -9.818 -10.729 1.00 87.44 203 LEU A C 1
ATOM 1657 O O . LEU A 1 203 ? 13.287 -10.758 -10.409 1.00 87.44 203 LEU A O 1
ATOM 1661 N N . TYR A 1 204 ? 13.959 -9.265 -11.941 1.00 86.88 204 TYR A N 1
ATOM 1662 C CA . TYR A 1 204 ? 13.109 -9.741 -13.028 1.00 86.88 204 TYR A CA 1
ATOM 1663 C C . TYR A 1 204 ? 13.398 -11.197 -13.388 1.00 86.88 204 TYR A C 1
ATOM 1665 O O . TYR A 1 204 ? 12.505 -12.035 -13.275 1.00 86.88 204 TYR A O 1
ATOM 1673 N N . LYS A 1 205 ? 14.656 -11.532 -13.700 1.00 83.75 205 LYS A N 1
ATOM 1674 C CA . LYS A 1 205 ? 15.064 -12.915 -13.995 1.00 83.75 205 LYS A CA 1
ATOM 1675 C C . LYS A 1 205 ? 14.732 -13.865 -12.843 1.00 83.75 205 LYS A C 1
ATOM 1677 O O . LYS A 1 205 ? 14.164 -14.925 -13.079 1.00 83.75 205 LYS A O 1
ATOM 1682 N N . LYS A 1 206 ? 15.002 -13.453 -11.598 1.00 84.69 206 LYS A N 1
ATOM 1683 C CA . LYS A 1 206 ? 14.637 -14.212 -10.389 1.00 84.69 206 LYS A CA 1
ATOM 1684 C C . LYS A 1 206 ? 13.123 -14.397 -10.245 1.00 84.69 206 LYS A C 1
ATOM 1686 O O . LYS A 1 206 ? 12.668 -15.416 -9.743 1.00 84.69 206 LYS A O 1
ATOM 1691 N N . THR A 1 207 ? 12.331 -13.403 -10.635 1.00 82.12 207 THR A N 1
ATOM 1692 C CA . THR A 1 207 ? 10.866 -13.472 -10.562 1.00 82.12 207 THR A CA 1
ATOM 1693 C C . THR A 1 207 ? 10.330 -14.494 -11.558 1.00 82.12 207 THR A C 1
ATOM 1695 O O . THR A 1 207 ? 9.450 -15.270 -11.187 1.00 82.12 207 THR A O 1
ATOM 1698 N N . LEU A 1 208 ? 10.905 -14.538 -12.765 1.00 79.81 208 LEU A N 1
ATOM 1699 C CA . LEU A 1 208 ? 10.551 -15.485 -13.822 1.00 79.81 208 LEU A CA 1
ATOM 1700 C C . LEU A 1 208 ? 11.029 -16.916 -13.562 1.00 79.81 208 LEU A C 1
ATOM 1702 O O . LEU A 1 208 ? 10.292 -17.848 -13.857 1.00 79.81 208 LEU A O 1
ATOM 1706 N N . SER A 1 209 ? 12.217 -17.111 -12.984 1.00 70.94 209 SER A N 1
ATOM 1707 C CA . SER A 1 209 ? 12.791 -18.448 -12.750 1.00 70.94 209 SER A CA 1
ATOM 1708 C C . SER A 1 209 ? 12.088 -19.261 -11.655 1.00 70.94 209 SER A C 1
ATOM 1710 O O . SER A 1 209 ? 12.434 -20.413 -11.430 1.00 70.94 209 SER A O 1
ATOM 1712 N N . VAL A 1 210 ? 11.152 -18.650 -10.926 1.00 58.31 210 VAL A N 1
ATOM 1713 C CA . VAL A 1 210 ? 10.348 -19.281 -9.864 1.00 58.31 210 VAL A CA 1
ATOM 1714 C C . VAL A 1 210 ? 8.887 -19.374 -10.333 1.00 58.31 210 VAL A C 1
ATOM 1716 O O . VAL A 1 210 ? 7.976 -19.001 -9.589 1.00 58.31 210 VAL A O 1
ATOM 1719 N N . SER A 1 211 ? 8.669 -19.732 -11.601 1.00 50.41 211 SER A N 1
ATOM 1720 C CA . SER A 1 211 ? 7.344 -19.851 -12.232 1.00 50.41 211 SER A CA 1
ATOM 1721 C C . SER A 1 211 ? 7.159 -21.236 -12.819 1.00 50.41 211 SER A C 1
ATOM 1723 O O . SER A 1 211 ? 8.141 -21.727 -13.417 1.00 50.41 211 SER A O 1
#

Foldseek 3Di:
DLVVLLVDLFVVSSVVVVVVVCVVCVPPAPVPPPCPPADPLLVVLVVVLQVVQVVVCVVVVVDPDDRQAADALPPLCVADDDWQAEEEACVFPSSDVNNNGHPVHSLRYKYKYWDDDPVDIDIDIDSDDQFAATEYEYEGQAAQLPRVVVVCVVSVVSNHHYAYEHEPYPDLNNLVNHQWYDDRNDIDGSVVQDPDDPSNRVVSVVVSVVD

Nearest PDB structures (foldseek):
  3lrt-assembly1_B  TM=5.690E-01  e=1.980E-04  Thermoplasma volcanium
  6asv-assembly1_C  TM=5.455E-01  e=2.106E-04  Escherichia coli O157:H7
  5bqp-assembly1_C  TM=4.818E-01  e=4.694E-04  Saccharolobus solfataricus P2
  8dbe-assembly1_A  TM=6.403E-01  e=5.532E-03  Homo sapiens
  8dbo-assembly1_A  TM=6.403E-01  e=8.518E-03  Homo sapiens

Radius of gyration: 17.65 Å; Cα contacts (8 Å, |Δi|>4): 311; chains: 1; bounding box: 46×46×44 Å

Sequence (211 aa):
MINKLYLEKDFKSYLKASKLYLNKTRDIPTSTINKNNIDTSCLNLIEKLELLNQSIVSHNMNSNKKEINLNVIKNICTKLPKNDVLIFIPTGCYQYITSFINKQTYDKIMLWEIHNNKDASHSCKYLTKNIKGKKCLIIDKSYTGKTLDMMEKNIIKNNGYPIKLALFPKSMEAIKRSDYIVFLDKIYKSQSIKEEGDWMNKLYKKTLSVS

pLDDT: mean 79.16, std 16.11, range [39.59, 98.62]

Organism: NCBI:txid1076179

Secondary structure (DSSP, 8-state):
-HHHHTT-SSHHHHHHHHHHHHHHHTT--GGGS-GGGS-HHHHHHHHHHHHHHHHHHHHTTTS----------TTGGGGPPS-SEEEE-HHHHGGGGGGG-STTTGGGEEEEEEEE-SS-EEEEEES----TT-EEEEEEE-SSSHHHHHHHHHHHHTT-EEEEEEES-SSHHHHHT-SEEEETTEEEEGGGS--SS-HHHHHHHHHHTT-

Mean predicted aligned error: 8.62 Å

Solvent-accessible surface area (backbone atoms only — not comparable to full-atom values): 12070 Å² total; per-residue (Å²): 110,72,69,65,57,63,68,46,92,46,60,67,58,29,52,51,52,48,51,56,47,50,64,69,55,71,78,57,63,73,84,73,57,78,63,92,83,56,55,68,72,46,49,56,50,51,51,55,49,52,53,51,51,51,53,54,39,62,76,37,68,92,45,99,63,72,83,79,60,71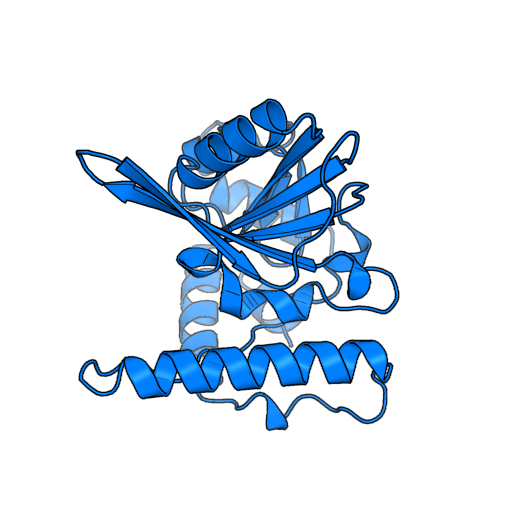,44,77,45,65,71,43,62,83,64,57,77,92,58,64,31,40,35,36,27,52,95,59,31,54,40,42,52,69,28,52,52,41,98,92,33,49,90,28,47,23,39,49,44,77,49,78,54,101,88,49,77,48,74,53,73,42,64,77,72,89,44,65,80,26,38,33,35,37,37,34,49,20,58,66,20,61,70,54,53,54,49,37,53,53,32,46,77,52,50,21,42,63,41,38,36,21,39,60,50,75,36,71,62,12,37,75,58,22,57,25,33,34,54,93,63,44,74,42,56,28,90,78,59,67,87,73,77,65,42,66,53,53,51,48,52,56,58,56,76,75,111